Protein 5XUW (p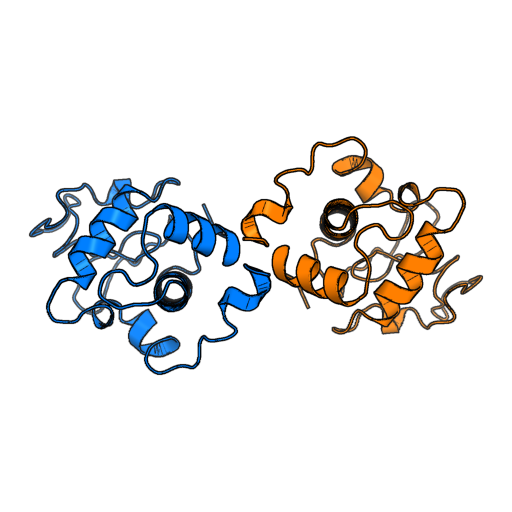db70)

Organism: Equus asinus (NCBI:txid9793)

Solvent-accessible surface area: 13325 Å² total; per-residue (Å²): 80,98,10,54,62,5,59,0,2,43,56,0,112,76,57,138,0,89,41,56,45,74,49,48,20,13,31,0,0,2,0,0,45,95,37,9,105,17,48,0,166,18,110,63,25,171,42,94,89,42,3,16,13,24,0,0,0,21,3,29,1,68,142,19,0,82,22,131,104,97,92,37,83,29,40,25,132,16,65,0,71,103,0,51,70,81,80,1,57,40,2,2,66,2,0,46,99,4,7,194,54,140,140,11,0,29,45,10,140,19,13,61,153,74,1,84,136,115,126,29,96,141,35,16,56,19,1,71,119,81,99,11,54,60,5,60,0,2,46,58,0,110,72,53,130,0,85,41,34,46,73,51,46,18,13,31,0,0,2,0,0,46,96,36,10,104,16,48,0,163,17,108,61,27,169,38,89,101,40,4,22,11,23,0,0,0,20,3,27,0,51,137,26,0,74,28,139,113,94,94,36,74,29,40,27,130,19,84,1,76,106,1,52,70,80,80,2,56,43,1,2,72,4,0,47,111,4,6,182,59,140,136,11,0,28,45,10,125,19,12,63,150,75,1,78,130,112,124,32,94,142,32,17,61,19,1,73,89

CATH classification: 1.10.530.10

Radius of gyration: 22.78 Å; Cα contacts (8 Å, |Δi|>4): 467; chains: 2; bounding box: 32×42×71 Å

Structure (mmCIF, N/CA/C/O backbone):
data_5XUW
#
_entry.id   5XUW
#
_cell.length_a   57.543
_cell.length_b   57.543
_cell.length_c   73.359
_cell.angle_alpha   90.00
_cell.angle_beta   90.00
_cell.angle_gamma   120.00
#
_symmetry.space_group_name_H-M   'P 32'
#
loop_
_entity.id
_entity.type
_entity.pdbx_description
1 polymer 'Lysozyme C'
2 non-polymer 'CALCIUM ION'
3 water water
#
loop_
_atom_site.group_PDB
_atom_site.id
_atom_site.type_symbol
_atom_site.label_atom_id
_atom_site.label_alt_id
_atom_site.label_comp_id
_atom_site.label_asym_id
_atom_site.label_entity_id
_atom_site.label_seq_id
_atom_site.pdbx_PDB_ins_code
_atom_site.Cartn_x
_atom_site.Cartn_y
_atom_site.Cartn_z
_atom_site.occupancy
_atom_site.B_iso_or_equiv
_atom_site.auth_seq_id
_atom_site.auth_comp_id
_atom_site.auth_asym_id
_atom_site.auth_atom_id
_atom_site.pdbx_PDB_model_num
ATOM 1 N N . LYS A 1 1 ? -19.917 -5.698 -30.239 1.00 19.97 1 LYS A N 1
ATOM 2 C CA . LYS A 1 1 ? -20.921 -5.675 -31.352 1.00 20.22 1 LYS A CA 1
ATOM 3 C C . LYS A 1 1 ? -21.041 -4.243 -31.848 1.00 18.95 1 LYS A C 1
ATOM 4 O O . LYS A 1 1 ? -21.044 -3.315 -31.037 1.00 18.12 1 LYS A O 1
ATOM 10 N N . VAL A 1 2 ? -21.130 -4.070 -33.168 1.00 18.29 2 VAL A N 1
ATOM 11 C CA . VAL A 1 2 ? -21.452 -2.774 -33.763 1.00 17.51 2 VAL A CA 1
ATOM 12 C C . VAL A 1 2 ? -22.833 -2.891 -34.411 1.00 16.73 2 VAL A C 1
ATOM 13 O O . VAL A 1 2 ? -23.023 -3.664 -35.359 1.00 16.39 2 VAL A O 1
ATOM 17 N N . PHE A 1 3 ? -23.797 -2.148 -33.868 1.00 15.21 3 PHE A N 1
ATOM 18 C CA . PHE A 1 3 ? -25.145 -2.070 -34.434 1.00 14.79 3 PHE A CA 1
ATOM 19 C C . PHE A 1 3 ? -25.147 -1.290 -35.742 1.00 14.50 3 PHE A C 1
ATOM 20 O O . PHE A 1 3 ? -24.360 -0.378 -35.905 1.00 14.52 3 PHE A O 1
ATOM 28 N N . SER A 1 4 ? -26.042 -1.641 -36.660 1.00 14.17 4 SER A N 1
ATOM 29 C CA . SER A 1 4 ? -26.432 -0.709 -37.714 1.00 14.61 4 SER A CA 1
ATOM 30 C C . SER A 1 4 ? -27.418 0.250 -37.070 1.00 14.42 4 SER A C 1
ATOM 31 O O . SER A 1 4 ? -28.078 -0.098 -36.090 1.00 14.17 4 SER A O 1
ATOM 34 N N . LYS A 1 5 ? -27.537 1.443 -37.635 1.00 14.86 5 LYS A N 1
ATOM 35 C CA . LYS A 1 5 ? -28.502 2.411 -37.124 1.00 15.40 5 LYS A CA 1
ATOM 36 C C . LYS A 1 5 ? -29.899 1.810 -36.989 1.00 15.49 5 LYS A C 1
ATOM 37 O O . LYS A 1 5 ? -30.532 1.938 -35.951 1.00 14.80 5 LYS A O 1
ATOM 43 N N . CYS A 1 6 ? -30.380 1.145 -38.037 1.00 16.36 6 CYS A N 1
ATOM 44 C CA . CYS A 1 6 ? -31.742 0.595 -38.010 1.00 17.43 6 CYS A CA 1
ATOM 45 C C . CYS A 1 6 ? -31.918 -0.603 -37.077 1.00 16.18 6 CYS A C 1
ATOM 46 O O . CYS A 1 6 ? -32.978 -0.762 -36.458 1.00 15.20 6 CYS A O 1
ATOM 49 N N . GLU A 1 7 ? -30.888 -1.441 -36.976 1.00 15.35 7 GLU A N 1
ATOM 50 C CA . GLU A 1 7 ? -30.878 -2.507 -35.989 1.00 15.66 7 GLU A CA 1
ATOM 51 C C . GLU A 1 7 ? -31.072 -1.943 -34.582 1.00 14.85 7 GLU A C 1
ATOM 52 O O . GLU A 1 7 ? -31.891 -2.455 -33.805 1.00 14.84 7 GLU A O 1
ATOM 58 N N . LEU A 1 8 ? -30.311 -0.900 -34.257 1.00 14.64 8 LEU A N 1
ATOM 59 C CA . LEU A 1 8 ? -30.421 -0.287 -32.933 1.00 14.03 8 LEU A CA 1
ATOM 60 C C . LEU A 1 8 ? -31.802 0.320 -32.724 1.00 13.72 8 LEU A C 1
ATOM 61 O O . LEU A 1 8 ? -32.409 0.124 -31.677 1.00 13.83 8 LEU A O 1
ATOM 66 N N . ALA A 1 9 ? -32.309 1.022 -33.735 1.00 13.87 9 ALA A N 1
ATOM 67 C CA . ALA A 1 9 ? -33.643 1.642 -33.650 1.00 13.90 9 ALA A CA 1
ATOM 68 C C . ALA A 1 9 ? -34.729 0.619 -33.285 1.00 14.24 9 ALA A C 1
ATOM 69 O O . ALA A 1 9 ? -35.544 0.835 -32.388 1.00 14.00 9 ALA A O 1
ATOM 71 N N . HIS A 1 10 ? -34.699 -0.529 -33.948 1.00 15.26 10 HIS A N 1
ATOM 72 C CA . HIS A 1 10 ? -35.686 -1.576 -33.680 1.00 16.33 10 HIS A CA 1
ATOM 73 C C . HIS A 1 10 ? -35.528 -2.251 -32.314 1.00 16.18 10 HIS A C 1
ATOM 74 O O . HIS A 1 10 ? -36.525 -2.537 -31.652 1.00 15.74 10 HIS A O 1
ATOM 81 N N . LYS A 1 11 ? -34.288 -2.473 -31.893 1.00 16.06 11 LYS A N 1
ATOM 82 C CA . LYS A 1 11 ? -33.998 -2.967 -30.545 1.00 16.42 11 LYS A CA 1
ATOM 83 C C . LYS A 1 11 ? -34.537 -2.001 -29.479 1.00 16.17 11 LYS A C 1
ATOM 84 O O . LYS A 1 11 ? -35.272 -2.401 -28.577 1.00 15.99 11 LYS A O 1
ATOM 90 N N . LEU A 1 12 ? -34.169 -0.730 -29.596 1.00 16.04 12 LEU A N 1
ATOM 91 C CA . LEU A 1 12 ? -34.631 0.287 -28.651 1.00 16.54 12 LEU A CA 1
ATOM 92 C C . LEU A 1 12 ? -36.152 0.423 -28.666 1.00 16.87 12 LEU A C 1
ATOM 93 O O . LEU A 1 12 ? -36.770 0.568 -27.608 1.00 16.97 12 LEU A O 1
ATOM 98 N N . LYS A 1 13 ? -36.758 0.350 -29.847 1.00 17.99 13 LYS A N 1
ATOM 99 C CA . LYS A 1 13 ? -38.225 0.360 -29.950 1.00 19.48 13 LYS A CA 1
ATOM 100 C C . LYS A 1 13 ? -38.847 -0.793 -29.158 1.00 19.87 13 LYS A C 1
ATOM 101 O O . LYS A 1 13 ? -39.839 -0.604 -28.445 1.00 19.45 13 LYS A O 1
ATOM 107 N N . ALA A 1 14 ? -38.257 -1.974 -29.286 1.00 19.92 14 ALA A N 1
ATOM 108 C CA . ALA A 1 14 ? -38.754 -3.167 -28.591 1.00 21.58 14 ALA A CA 1
ATOM 109 C C . ALA A 1 14 ? -38.615 -3.060 -27.073 1.00 22.42 14 ALA A C 1
ATOM 110 O O . ALA A 1 14 ? -39.400 -3.666 -26.337 1.00 22.73 14 ALA A O 1
ATOM 112 N N . GLN A 1 15 ? -37.613 -2.308 -26.608 1.00 23.20 15 GLN A N 1
ATOM 113 C CA . GLN A 1 15 ? -37.419 -2.032 -25.176 1.00 24.33 15 GLN A CA 1
ATOM 114 C C . GLN A 1 15 ? -38.092 -0.721 -24.721 1.00 23.97 15 GLN A C 1
ATOM 115 O O . GLN A 1 15 ? -37.654 -0.113 -23.751 1.00 24.33 15 GLN A O 1
ATOM 121 N N . GLU A 1 16 ? -39.132 -0.283 -25.434 1.00 24.46 16 GLU A N 1
ATOM 122 C CA . GLU A 1 16 ? -39.994 0.834 -25.027 1.00 25.15 16 GLU A CA 1
ATOM 123 C C . GLU A 1 16 ? -39.284 2.187 -24.901 1.00 24.23 16 GLU A C 1
ATOM 124 O O . GLU A 1 16 ? -39.674 3.024 -24.083 1.00 25.82 16 GLU A O 1
ATOM 130 N N . MET A 1 17 ? -38.264 2.420 -25.728 1.00 21.48 17 MET A N 1
ATOM 131 C CA . MET A 1 17 ? -37.505 3.675 -25.650 1.00 21.19 17 MET A CA 1
ATOM 132 C C . MET A 1 17 ? -38.122 4.839 -26.402 1.00 20.07 17 MET A C 1
ATOM 133 O O . MET A 1 17 ? -37.750 5.990 -26.139 1.00 19.55 17 MET A O 1
ATOM 138 N N . ASP A 1 18 ? -39.035 4.575 -27.333 1.00 19.88 18 ASP A N 1
ATOM 139 C CA . ASP A 1 18 ? -39.643 5.672 -28.090 1.00 20.14 18 ASP A CA 1
ATOM 140 C C . ASP A 1 18 ? -40.476 6.562 -27.172 1.00 19.87 18 ASP A C 1
ATOM 141 O O . ASP A 1 18 ? -41.462 6.110 -26.585 1.00 20.75 18 ASP A O 1
ATOM 146 N N . GLY A 1 19 ? -40.057 7.816 -27.034 1.00 18.59 19 GLY A N 1
ATOM 147 C CA . GLY A 1 19 ? -40.715 8.753 -26.131 1.00 18.98 19 GLY A CA 1
ATOM 148 C C . GLY A 1 19 ? -40.320 8.594 -24.675 1.00 18.50 19 GLY A C 1
ATOM 149 O O . GLY A 1 19 ? -40.832 9.319 -23.818 1.00 18.78 19 GLY A O 1
ATOM 150 N N . PHE A 1 20 ? -39.395 7.680 -24.370 1.00 17.49 20 PHE A N 1
ATOM 151 C CA . PHE A 1 20 ? -38.981 7.503 -22.995 1.00 18.08 20 PHE A CA 1
ATOM 152 C C . PHE A 1 20 ? -38.247 8.745 -22.510 1.00 18.19 20 PHE A C 1
ATOM 153 O O . PHE A 1 20 ? -37.316 9.225 -23.161 1.00 16.88 20 PHE A O 1
ATOM 161 N N . GLY A 1 21 ? -38.689 9.269 -21.368 1.00 19.16 21 GLY A N 1
ATOM 162 C CA . GLY A 1 21 ? -38.193 10.549 -20.862 1.00 20.40 21 GLY A CA 1
ATOM 163 C C . GLY A 1 21 ? -38.590 11.744 -21.718 1.00 20.73 21 GLY A C 1
ATOM 164 O O . GLY A 1 21 ? -38.039 12.825 -21.542 1.00 23.50 21 GLY A O 1
ATOM 165 N N . GLY A 1 22 ? -39.551 11.556 -22.621 1.00 20.87 22 GLY A N 1
ATOM 166 C CA . GLY A 1 22 ? -39.962 12.576 -23.584 1.00 20.67 22 GLY A CA 1
ATOM 167 C C . GLY A 1 22 ? -39.186 12.616 -24.896 1.00 20.36 22 GLY A C 1
ATOM 168 O O . GLY A 1 22 ? -39.517 13.417 -25.775 1.00 23.83 22 GLY A O 1
ATOM 169 N N . TYR A 1 23 ? -38.179 11.752 -25.049 1.00 17.37 23 TYR A N 1
ATOM 170 C CA . TYR A 1 23 ? -37.280 11.794 -26.201 1.00 16.06 23 TYR A CA 1
ATOM 171 C C . TYR A 1 23 ? -37.635 10.717 -27.210 1.00 15.48 23 TYR A C 1
ATOM 172 O O . TYR A 1 23 ? -37.850 9.556 -26.844 1.00 16.10 23 TYR A O 1
ATOM 181 N N . SER A 1 24 ? -37.664 11.101 -28.480 1.00 14.48 24 SER A N 1
ATOM 182 C CA . SER A 1 24 ? -37.986 10.189 -29.562 1.00 14.36 24 SER A CA 1
ATOM 183 C C . SER A 1 24 ? -36.941 9.108 -29.721 1.00 14.54 24 SER A C 1
ATOM 184 O O . SER A 1 24 ? -35.784 9.271 -29.320 1.00 14.24 24 SER A O 1
ATOM 187 N N . LEU A 1 25 ? -37.352 8.021 -30.356 1.00 15.16 25 LEU A N 1
ATOM 188 C CA . LEU A 1 25 ? -36.431 6.970 -30.738 1.00 15.43 25 LEU A CA 1
ATOM 189 C C . LEU A 1 25 ? -35.238 7.522 -31.541 1.00 14.90 25 LEU A C 1
ATOM 190 O O . LEU A 1 25 ? -34.108 7.118 -31.316 1.00 15.07 25 LEU A O 1
ATOM 195 N N . ALA A 1 26 ? -35.480 8.453 -32.462 1.00 14.72 26 ALA A N 1
ATOM 196 C CA . ALA A 1 26 ? -34.380 9.034 -33.254 1.00 14.21 26 ALA A CA 1
ATOM 197 C C . ALA A 1 26 ? -33.346 9.700 -32.357 1.00 13.59 26 ALA A C 1
ATOM 198 O O . ALA A 1 26 ? -32.143 9.551 -32.569 1.00 13.30 26 ALA A O 1
ATOM 200 N N . ASN A 1 27 ? -33.817 10.424 -31.347 1.00 13.00 27 ASN A N 1
ATOM 201 C CA . ASN A 1 27 ? -32.901 11.031 -30.375 1.00 12.84 27 ASN A CA 1
ATOM 202 C C . ASN A 1 27 ? -32.044 10.015 -29.620 1.00 12.33 27 ASN A C 1
ATOM 203 O O . ASN A 1 27 ? -30.844 10.217 -29.446 1.00 12.29 27 ASN A O 1
ATOM 208 N N . TRP A 1 28 ? -32.666 8.932 -29.181 1.00 12.12 28 TRP A N 1
ATOM 209 C CA . TRP A 1 28 ? -31.947 7.844 -28.503 1.00 12.25 28 TRP A CA 1
ATOM 210 C C . TRP A 1 28 ? -30.887 7.187 -29.399 1.00 12.38 28 TRP A C 1
ATOM 211 O O . TRP A 1 28 ? -29.757 6.923 -28.964 1.00 12.14 28 TRP A O 1
ATOM 222 N N . VAL A 1 29 ? -31.268 6.905 -30.647 1.00 12.49 29 VAL A N 1
ATOM 223 C CA . VAL A 1 29 ? -30.340 6.303 -31.605 1.00 12.62 29 VAL A CA 1
ATOM 224 C C . VAL A 1 29 ? -29.213 7.287 -31.934 1.00 12.80 29 VAL A C 1
ATOM 225 O O . VAL A 1 29 ? -28.040 6.901 -32.008 1.00 12.50 29 VAL A O 1
ATOM 229 N N . CYS A 1 30 ? -29.568 8.557 -32.100 1.00 12.89 30 CYS A N 1
ATOM 230 C CA . CYS A 1 30 ? -28.577 9.605 -32.362 1.00 13.79 30 CYS A CA 1
ATOM 231 C C . CYS A 1 30 ? -27.543 9.700 -31.242 1.00 13.31 30 CYS A C 1
ATOM 232 O O . CYS A 1 30 ? -26.334 9.762 -31.498 1.00 12.78 30 CYS A O 1
ATOM 235 N N . MET A 1 31 ? -28.002 9.670 -29.993 1.00 13.11 31 MET A N 1
ATOM 236 C CA . MET A 1 31 ? -27.070 9.719 -28.864 1.00 13.39 31 MET A CA 1
ATOM 237 C C . MET A 1 31 ? -26.087 8.553 -28.974 1.00 12.83 31 MET A C 1
ATOM 238 O O . MET A 1 31 ? -24.883 8.748 -28.827 1.00 13.05 31 MET A O 1
ATOM 243 N N . ALA A 1 32 ? -26.577 7.359 -29.292 1.00 12.95 32 ALA A N 1
ATOM 244 C CA . ALA A 1 32 ? -25.682 6.211 -29.415 1.00 13.17 32 ALA A CA 1
ATOM 245 C C . ALA A 1 32 ? -24.670 6.382 -30.556 1.00 13.31 32 ALA A C 1
ATOM 246 O O . ALA A 1 32 ? -23.496 6.041 -30.393 1.00 13.45 32 ALA A O 1
ATOM 248 N N . GLU A 1 33 ? -25.109 6.921 -31.697 1.00 13.61 33 GLU A N 1
ATOM 249 C CA . GLU A 1 33 ? -24.201 7.097 -32.832 1.00 13.68 33 GLU A CA 1
ATOM 250 C C . GLU A 1 33 ? -23.035 7.996 -32.449 1.00 13.70 33 GLU A C 1
ATOM 251 O O . GLU A 1 33 ? -21.882 7.680 -32.732 1.00 13.51 33 GLU A O 1
ATOM 257 N N . TYR A 1 34 ? -23.333 9.122 -31.817 1.00 13.17 34 TYR A N 1
ATOM 258 C CA . TYR A 1 34 ? -22.285 10.098 -31.537 1.00 13.70 34 TYR A CA 1
ATOM 259 C C . TYR A 1 34 ? -21.493 9.815 -30.257 1.00 13.99 34 TYR A C 1
ATOM 260 O O . TYR A 1 34 ? -20.350 10.243 -30.152 1.00 13.45 34 TYR A O 1
ATOM 269 N N . GLU A 1 35 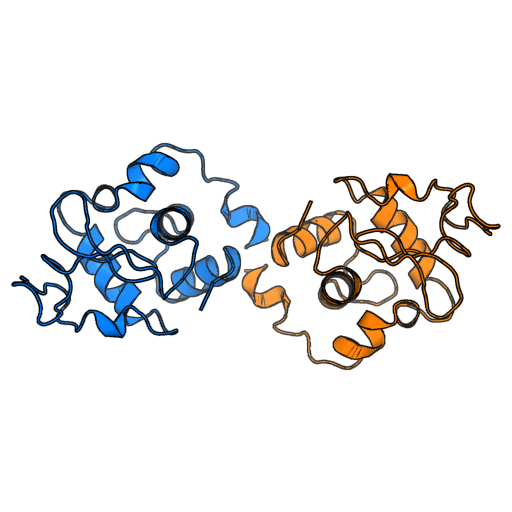? -22.066 9.060 -29.315 1.00 14.27 35 GLU A N 1
ATOM 270 C CA . GLU A 1 35 ? -21.337 8.663 -28.107 1.00 14.41 35 GLU A CA 1
ATOM 271 C C . GLU A 1 35 ? -20.349 7.527 -28.371 1.00 14.42 35 GLU A C 1
ATOM 272 O O . GLU A 1 35 ? -19.215 7.585 -27.905 1.00 14.47 35 GLU A O 1
ATOM 278 N N . SER A 1 36 ? -20.777 6.514 -29.119 1.00 14.41 36 SER A N 1
ATOM 279 C CA . SER A 1 36 ? -20.012 5.275 -29.273 1.00 14.74 36 SER A CA 1
ATOM 280 C C . SER A 1 36 ? -19.804 4.773 -30.713 1.00 15.31 36 SER A C 1
ATOM 281 O O . SER A 1 36 ? -19.211 3.703 -30.894 1.00 15.15 36 SER A O 1
ATOM 284 N N . ASN A 1 37 ? -20.322 5.491 -31.718 1.00 15.39 37 ASN A N 1
ATOM 285 C CA . ASN A 1 37 ? -20.386 4.992 -33.100 1.00 16.93 37 ASN A CA 1
ATOM 286 C C . ASN A 1 37 ? -21.053 3.606 -33.197 1.00 15.47 37 ASN A C 1
ATOM 287 O O . ASN A 1 37 ? -20.632 2.756 -33.986 1.00 14.80 37 ASN A O 1
ATOM 292 N N . PHE A 1 38 ? -22.091 3.399 -32.376 1.00 14.76 38 PHE A N 1
ATOM 293 C CA . PHE A 1 38 ? -22.877 2.151 -32.321 1.00 14.58 38 PHE A CA 1
ATOM 294 C C . PHE A 1 38 ? -22.132 0.911 -31.800 1.00 14.26 38 PHE A C 1
ATOM 295 O O . PHE A 1 38 ? -22.631 -0.200 -31.964 1.00 13.48 38 PHE A O 1
ATOM 303 N N . ASN A 1 39 ? -20.994 1.117 -31.141 1.00 14.48 39 ASN A N 1
ATOM 304 C CA . ASN A 1 39 ? -20.114 0.039 -30.700 1.00 15.34 39 ASN A CA 1
ATOM 305 C C . ASN A 1 39 ? -20.300 -0.224 -29.206 1.00 15.09 39 ASN A C 1
ATOM 306 O O . ASN A 1 39 ? -20.001 0.634 -28.372 1.00 14.34 39 ASN A O 1
ATOM 311 N N . THR A 1 40 ? -20.775 -1.426 -28.878 1.00 15.27 40 THR A N 1
ATOM 312 C CA . THR A 1 40 ? -21.004 -1.813 -27.484 1.00 15.17 40 THR A CA 1
ATOM 313 C C . THR A 1 40 ? -19.717 -1.891 -26.677 1.00 15.76 40 THR A C 1
ATOM 314 O O . THR A 1 40 ? -19.766 -1.857 -25.464 1.00 15.91 40 THR A O 1
ATOM 318 N N . ARG A 1 41 ? -18.572 -2.004 -27.345 1.00 16.28 41 ARG A N 1
ATOM 319 C CA . ARG A 1 41 ? -17.275 -2.029 -26.663 1.00 17.05 41 ARG A CA 1
ATOM 320 C C . ARG A 1 41 ? -16.583 -0.668 -26.562 1.00 17.20 41 ARG A C 1
ATOM 321 O O . ARG A 1 41 ? -15.413 -0.594 -26.178 1.00 16.88 41 ARG A O 1
ATOM 329 N N . ALA A 1 42 ? -17.296 0.409 -26.895 1.00 17.37 42 ALA A N 1
ATOM 330 C CA . ALA A 1 42 ? -16.736 1.754 -26.818 1.00 17.27 42 ALA A CA 1
ATOM 331 C C . ALA A 1 42 ? -16.276 2.040 -25.396 1.00 17.82 42 ALA A C 1
ATOM 332 O O . ALA A 1 42 ? -16.918 1.632 -24.432 1.00 15.84 42 ALA A O 1
ATOM 334 N N . PHE A 1 43 ? -15.129 2.697 -25.280 1.00 19.38 43 PHE A N 1
ATOM 335 C CA . PHE A 1 43 ? -14.542 2.973 -23.982 1.00 20.84 43 PHE A CA 1
ATOM 336 C C . PHE A 1 43 ? -13.709 4.241 -24.048 1.00 22.19 43 PHE A C 1
ATOM 337 O O . PHE A 1 43 ? -12.815 4.348 -24.885 1.00 22.76 43 PHE A O 1
ATOM 345 N N . ASN A 1 44 ? -14.019 5.185 -23.165 1.00 23.40 44 ASN A N 1
ATOM 346 C CA . ASN A 1 44 ? -13.283 6.432 -23.036 1.00 26.46 44 ASN A CA 1
ATOM 347 C C . ASN A 1 44 ? -12.673 6.439 -21.638 1.00 28.36 44 ASN A C 1
ATOM 348 O O . ASN A 1 44 ? -13.391 6.582 -20.647 1.00 27.40 44 ASN A O 1
ATOM 353 N N . GLY A 1 45 ? -11.351 6.282 -21.574 1.00 32.94 45 GLY A N 1
ATOM 354 C CA . GLY A 1 45 ? -10.631 6.116 -20.310 1.00 37.81 45 GLY A CA 1
ATOM 355 C C . GLY A 1 45 ? -10.621 7.348 -19.427 1.00 43.95 45 GLY A C 1
ATOM 356 O O . GLY A 1 45 ? -10.890 7.254 -18.227 1.00 45.04 45 GLY A O 1
ATOM 357 N N . LYS A 1 46 ? -10.301 8.501 -20.014 1.00 49.83 46 LYS A N 1
ATOM 358 C CA . LYS A 1 46 ? -10.287 9.768 -19.279 1.00 55.65 46 LYS A CA 1
ATOM 359 C C . LYS A 1 46 ? -11.327 10.732 -19.838 1.00 58.13 46 LYS A C 1
ATOM 360 O O . LYS A 1 46 ? -11.107 11.394 -20.851 1.00 57.80 46 LYS A O 1
ATOM 366 N N . ASN A 1 47 ? -12.474 10.778 -19.163 1.00 64.00 47 ASN A N 1
ATOM 367 C CA . ASN A 1 47 ? -13.512 11.776 -19.409 1.00 67.80 47 ASN A CA 1
ATOM 368 C C . ASN A 1 47 ? -13.003 13.157 -18.964 1.00 70.52 47 ASN A C 1
ATOM 369 O O . ASN A 1 47 ? -12.038 13.244 -18.193 1.00 72.54 47 ASN A O 1
ATOM 374 N N . ALA A 1 48 ? -13.635 14.226 -19.454 1.00 71.51 48 ALA A N 1
ATOM 375 C CA . ALA A 1 48 ? -13.337 15.601 -19.009 1.00 72.45 48 ALA A CA 1
ATOM 376 C C . ALA A 1 48 ? -13.372 15.755 -17.482 1.00 73.45 48 ALA A C 1
ATOM 377 O O . ALA A 1 48 ? -12.576 16.503 -16.909 1.00 75.57 48 ALA A O 1
ATOM 379 N N . ASN A 1 49 ? -14.300 15.044 -16.841 1.00 72.80 49 ASN A N 1
ATOM 380 C CA . ASN A 1 49 ? -14.376 14.957 -15.378 1.00 72.23 49 ASN A CA 1
ATOM 381 C C . ASN A 1 49 ? -13.187 14.223 -14.736 1.00 69.55 49 ASN A C 1
ATOM 382 O O . ASN A 1 49 ? -12.661 14.666 -13.711 1.00 70.97 49 ASN A O 1
ATOM 387 N N . GLY A 1 50 ? -12.786 13.102 -15.335 1.00 63.95 50 GLY A N 1
ATOM 388 C CA . GLY A 1 50 ? -11.753 12.217 -14.779 1.00 59.42 50 GLY A CA 1
ATOM 389 C C . GLY A 1 50 ? -12.183 10.757 -14.800 1.00 54.30 50 GLY A C 1
ATOM 390 O O . GLY A 1 50 ? -11.342 9.856 -14.861 1.00 55.36 50 GLY A O 1
ATOM 391 N N . SER A 1 51 ? -13.496 10.528 -14.744 1.00 48.38 51 SER A N 1
ATOM 392 C CA . SER A 1 51 ? -14.078 9.187 -14.790 1.00 41.36 51 SER A CA 1
ATOM 393 C C . SER A 1 51 ? -13.951 8.535 -16.178 1.00 36.67 51 SER A C 1
ATOM 394 O O . SER A 1 51 ? -13.479 9.162 -17.130 1.00 36.78 51 SER A O 1
ATOM 397 N N . TYR A 1 52 ? -14.355 7.268 -16.267 1.00 30.09 52 TYR A N 1
ATOM 398 C CA . TYR A 1 52 ? -14.309 6.491 -17.510 1.00 26.00 52 TYR A CA 1
ATOM 399 C C . TYR A 1 52 ? -15.715 6.189 -17.994 1.00 23.19 52 TYR A C 1
ATOM 400 O O . TYR A 1 52 ? -16.589 5.915 -17.180 1.00 22.20 52 TYR A O 1
ATOM 403 N N . ASP A 1 53 ? -15.913 6.207 -19.316 1.00 21.09 53 ASP A N 1
ATOM 404 C CA . ASP A 1 53 ? -17.219 5.954 -19.934 1.00 20.54 53 ASP A CA 1
ATOM 405 C C . ASP A 1 53 ? -17.236 4.621 -20.674 1.00 18.96 53 ASP A C 1
ATOM 406 O O . ASP A 1 53 ? -16.314 4.312 -21.422 1.00 18.86 53 ASP A O 1
ATOM 411 N N . TYR A 1 54 ? -18.311 3.860 -20.484 1.00 17.46 54 TYR A N 1
ATOM 412 C CA . TYR A 1 54 ? -18.408 2.485 -20.961 1.00 17.12 54 TYR A CA 1
ATOM 413 C C . TYR A 1 54 ? -19.578 2.265 -21.895 1.00 15.85 54 TYR A C 1
ATOM 414 O O . TYR A 1 54 ? -20.711 2.611 -21.567 1.00 15.52 54 TYR A O 1
ATOM 423 N N . GLY A 1 55 ? -19.290 1.653 -23.041 1.00 15.27 55 GLY A N 1
ATOM 424 C CA . GLY A 1 55 ? -20.307 1.019 -23.853 1.00 14.94 55 GLY A CA 1
ATOM 425 C C . GLY A 1 55 ? -21.022 1.918 -24.831 1.00 14.57 55 GLY A C 1
ATOM 426 O O . GLY A 1 55 ? -20.599 3.052 -25.083 1.00 14.20 55 GLY A O 1
ATOM 427 N N . LEU A 1 56 ? -22.112 1.379 -25.367 1.00 14.31 56 LEU A N 1
ATOM 428 C CA . LEU A 1 56 ? -22.929 2.023 -26.404 1.00 14.53 56 LEU A CA 1
ATOM 429 C C . LEU A 1 56 ? -23.417 3.416 -26.013 1.00 15.00 56 LEU A C 1
ATOM 430 O O . LEU A 1 56 ? -23.476 4.314 -26.860 1.00 13.92 56 LEU A O 1
ATOM 435 N N . PHE A 1 57 ? -23.795 3.569 -24.738 1.00 15.24 57 PHE A N 1
ATOM 436 C CA . PHE A 1 57 ? -24.269 4.842 -24.205 1.00 15.54 57 PHE A CA 1
ATOM 437 C C . PHE A 1 57 ? -23.244 5.562 -23.328 1.00 15.89 57 PHE A C 1
ATOM 438 O O . PHE A 1 57 ? -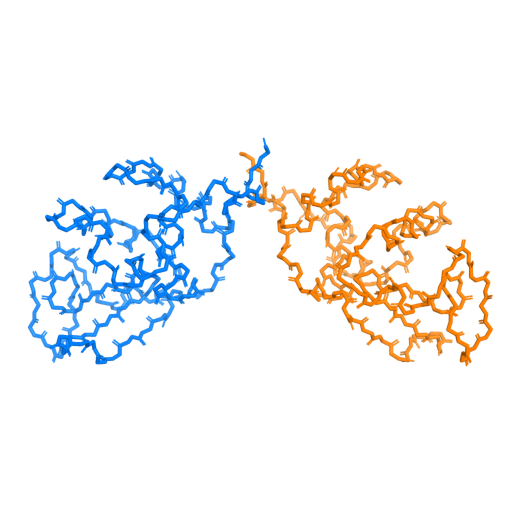23.591 6.533 -22.659 1.00 15.91 57 PHE A O 1
ATOM 446 N N . GLN A 1 58 ? -21.991 5.100 -23.333 1.00 16.27 58 GLN A N 1
ATOM 447 C CA . GLN A 1 58 ? -20.894 5.767 -22.651 1.00 16.43 58 GLN A CA 1
ATOM 448 C C . GLN A 1 58 ? -21.258 6.164 -21.216 1.00 17.00 58 GLN A C 1
ATOM 449 O O . GLN A 1 58 ? -21.163 7.324 -20.820 1.00 16.70 58 GLN A O 1
ATOM 455 N N . LEU A 1 59 ? -21.649 5.152 -20.446 1.00 17.24 59 LEU A N 1
ATOM 456 C CA . LEU A 1 59 ? -22.096 5.335 -19.072 1.00 17.75 59 LEU A CA 1
ATOM 457 C C . LEU A 1 59 ? -20.892 5.391 -18.145 1.00 18.89 59 LEU A C 1
ATOM 458 O O . LEU A 1 59 ? -19.995 4.544 -18.225 1.00 18.23 59 LEU A O 1
ATOM 463 N N . ASN A 1 60 ? -20.844 6.425 -17.303 1.00 19.31 60 ASN A N 1
ATOM 464 C CA . ASN A 1 60 ? -19.653 6.725 -16.522 1.00 20.47 60 ASN A CA 1
ATOM 465 C C . ASN A 1 60 ? -19.532 5.953 -15.205 1.00 20.42 60 ASN A C 1
ATOM 466 O O . ASN A 1 60 ? -20.526 5.598 -14.577 1.00 20.27 60 ASN A O 1
ATOM 471 N N . SER A 1 61 ? -18.279 5.754 -14.817 1.00 21.72 61 SER A N 1
ATOM 472 C CA . SER A 1 61 ? -17.840 4.976 -13.661 1.00 22.99 61 SER A CA 1
ATOM 473 C C . SER A 1 61 ? -17.918 5.734 -12.327 1.00 24.71 61 SER A C 1
ATOM 474 O O . SER A 1 61 ? -17.463 5.210 -11.311 1.00 24.02 61 SER A O 1
ATOM 477 N N . LYS A 1 62 ? -18.426 6.969 -12.335 1.00 25.52 62 LYS A N 1
ATOM 478 C CA . LYS A 1 62 ? -18.517 7.794 -11.129 1.00 26.48 62 LYS A CA 1
ATOM 479 C C . LYS A 1 62 ? -19.927 7.811 -10.553 1.00 26.06 62 LYS A C 1
ATOM 480 O O . LYS A 1 62 ? -20.088 7.800 -9.340 1.00 24.48 62 LYS A O 1
ATOM 486 N N . TRP A 1 63 ? -20.937 7.877 -11.416 1.00 25.36 63 TRP A N 1
ATOM 487 C CA . TRP A 1 63 ? -22.326 7.944 -10.972 1.00 26.53 63 TRP A CA 1
ATOM 488 C C . TRP A 1 63 ? -23.168 6.719 -11.266 1.00 23.34 63 TRP A C 1
ATOM 489 O O . TRP A 1 63 ? -24.113 6.454 -10.526 1.00 23.54 63 TRP A O 1
ATOM 500 N N . TRP A 1 64 ? -22.841 5.976 -12.325 1.00 21.02 64 TRP A N 1
ATOM 501 C CA . TRP A 1 64 ? -23.785 5.023 -12.891 1.00 20.38 64 TRP A CA 1
ATOM 502 C C . TRP A 1 64 ? -23.398 3.566 -12.716 1.00 19.40 64 TRP A C 1
ATOM 503 O O . TRP A 1 64 ? -24.232 2.767 -12.324 1.00 19.27 64 TRP A O 1
ATOM 514 N N . CYS A 1 65 ? -22.157 3.220 -13.022 1.00 20.03 65 CYS A N 1
ATOM 515 C CA . CYS A 1 65 ? -21.673 1.840 -12.854 1.00 21.09 65 CYS A CA 1
ATOM 516 C C . CYS A 1 65 ? -20.431 1.832 -11.990 1.00 21.63 65 CYS A C 1
ATOM 517 O O . CYS A 1 65 ? -19.824 2.880 -11.734 1.00 21.48 65 CYS A O 1
ATOM 520 N N . LYS A 1 66 ? -20.048 0.639 -11.546 1.00 22.59 66 LYS A N 1
ATOM 521 C CA . LYS A 1 66 ? -18.842 0.486 -10.739 1.00 24.68 66 LYS A CA 1
ATOM 522 C C . LYS A 1 66 ? -17.810 -0.434 -11.389 1.00 25.91 66 LYS A C 1
ATOM 523 O O . LYS A 1 66 ? -18.120 -1.528 -11.849 1.00 23.94 66 LYS A O 1
ATOM 529 N N . ASP A 1 67 ? -16.594 0.076 -11.492 1.00 28.54 67 ASP A N 1
ATOM 530 C CA . ASP A 1 67 ? -15.422 -0.749 -11.705 1.00 32.08 67 ASP A CA 1
ATOM 531 C C . ASP A 1 67 ? -14.645 -0.554 -10.408 1.00 36.91 67 ASP A C 1
ATOM 532 O O . ASP A 1 67 ? -14.977 0.335 -9.618 1.00 38.83 67 ASP A O 1
ATOM 537 N N . ASN A 1 68 ? -13.634 -1.366 -10.158 1.00 43.12 68 ASN A N 1
ATOM 538 C CA . ASN A 1 68 ? -12.944 -1.286 -8.866 1.00 46.31 68 ASN A CA 1
ATOM 539 C C . ASN A 1 68 ? -11.620 -0.504 -8.953 1.00 47.22 68 ASN A C 1
ATOM 540 O O . ASN A 1 68 ? -10.648 -0.839 -8.273 1.00 48.91 68 ASN A O 1
ATOM 545 N N . LYS A 1 69 ? -11.609 0.548 -9.784 1.00 47.06 69 LYS A N 1
ATOM 546 C CA . LYS A 1 69 ? -10.482 1.491 -9.889 1.00 46.71 69 LYS A CA 1
ATOM 547 C C . LYS A 1 69 ? -10.827 2.941 -9.485 1.00 44.65 69 LYS A C 1
ATOM 548 O O . LYS A 1 69 ? -9.944 3.803 -9.480 1.00 45.71 69 LYS A O 1
ATOM 551 N N . ARG A 1 70 ? -12.096 3.220 -9.184 1.00 41.73 70 ARG A N 1
ATOM 552 C CA . ARG A 1 70 ? -12.479 4.474 -8.531 1.00 39.97 70 ARG A CA 1
ATOM 553 C C . ARG A 1 70 ? -13.792 4.315 -7.773 1.00 37.17 70 ARG A C 1
ATOM 554 O O . ARG A 1 70 ? -14.532 3.351 -7.988 1.00 35.81 70 ARG A O 1
ATOM 562 N N . SER A 1 71 ? -14.067 5.270 -6.892 1.00 34.21 71 SER A N 1
ATOM 563 C CA . SER A 1 71 ? -15.323 5.311 -6.149 1.00 33.68 71 SER A CA 1
ATOM 564 C C . SER A 1 71 ? -16.485 5.655 -7.073 1.00 30.85 71 SER A C 1
ATOM 565 O O . SER A 1 71 ? -16.327 6.462 -7.998 1.00 31.06 71 SER A O 1
ATOM 568 N N . SER A 1 72 ? -17.641 5.053 -6.807 1.00 28.14 72 SER A N 1
ATOM 569 C CA . SER A 1 72 ? -18.841 5.255 -7.616 1.00 26.33 72 SER A CA 1
ATOM 570 C C . SER A 1 72 ? -20.108 5.242 -6.782 1.00 25.45 72 SER A C 1
ATOM 571 O O . SER A 1 72 ? -20.243 4.432 -5.870 1.00 25.09 72 SER A O 1
ATOM 574 N N . SER A 1 73 ? -21.050 6.119 -7.123 1.00 23.50 73 SER A N 1
ATOM 575 C CA . SER A 1 73 ? -22.411 6.029 -6.598 1.00 23.32 73 SER A CA 1
ATOM 576 C C . SER A 1 73 ? -23.121 4.784 -7.102 1.00 22.69 73 SER A C 1
ATOM 577 O O . SER A 1 73 ? -24.033 4.292 -6.449 1.00 21.76 73 SER A O 1
ATOM 580 N N . ASN A 1 74 ? -22.732 4.306 -8.285 1.00 22.86 74 ASN A N 1
ATOM 581 C CA . ASN A 1 74 ? -23.285 3.083 -8.852 1.00 22.51 74 ASN A CA 1
ATOM 582 C C . ASN A 1 74 ? -24.818 3.095 -8.847 1.00 22.20 74 ASN A C 1
ATOM 583 O O . ASN A 1 74 ? -25.475 2.141 -8.402 1.00 21.47 74 ASN A O 1
ATOM 588 N N . ALA A 1 75 ? -25.387 4.188 -9.349 1.00 22.32 75 ALA A N 1
ATOM 589 C CA . ALA A 1 75 ? -26.842 4.366 -9.364 1.00 22.66 75 ALA A CA 1
ATOM 590 C C . ALA A 1 75 ? -27.607 3.335 -10.207 1.00 22.81 75 ALA A C 1
ATOM 591 O O . ALA A 1 75 ? -28.798 3.117 -9.972 1.00 22.85 75 ALA A O 1
ATOM 593 N N . CYS A 1 76 ? -26.935 2.715 -11.181 1.00 22.46 76 CYS A N 1
ATOM 594 C CA . CYS A 1 76 ? -27.529 1.616 -11.959 1.00 22.16 76 CYS A CA 1
ATOM 595 C C . CYS A 1 76 ? -27.274 0.227 -11.364 1.00 21.70 76 CYS A C 1
ATOM 596 O O . CYS A 1 76 ? -27.741 -0.764 -11.921 1.00 21.44 76 CYS A O 1
ATOM 599 N N . ASN A 1 77 ? -26.538 0.153 -10.252 1.00 22.91 77 ASN A N 1
ATOM 600 C CA . ASN A 1 77 ? -26.321 -1.101 -9.529 1.00 24.07 77 ASN A CA 1
ATOM 601 C C . ASN A 1 77 ? -25.736 -2.174 -10.447 1.00 24.01 77 ASN A C 1
ATOM 602 O O . ASN A 1 77 ? -26.284 -3.270 -10.593 1.00 23.35 77 ASN A O 1
ATOM 607 N N . ILE A 1 78 ? -24.624 -1.836 -11.091 1.00 23.45 78 ILE A N 1
ATOM 608 C CA . ILE A 1 78 ? -24.080 -2.703 -12.125 1.00 23.01 78 ILE A CA 1
ATOM 609 C C . ILE A 1 78 ? -22.574 -2.530 -12.302 1.00 22.92 78 ILE A C 1
ATOM 610 O O . ILE A 1 78 ? -22.040 -1.416 -12.197 1.00 21.26 78 ILE A O 1
ATOM 615 N N . MET A 1 79 ? -21.900 -3.650 -12.562 1.00 22.80 79 MET A N 1
ATOM 616 C CA . MET A 1 79 ? -20.486 -3.649 -12.899 1.00 25.07 79 MET A CA 1
ATOM 617 C C . MET A 1 79 ? -20.307 -3.042 -14.284 1.00 23.14 79 MET A C 1
ATOM 618 O O . MET A 1 79 ? -21.059 -3.375 -15.201 1.00 22.28 79 MET A O 1
ATOM 623 N N . CYS A 1 80 ? -19.309 -2.175 -14.445 1.00 21.56 80 CYS A N 1
ATOM 624 C CA . CYS A 1 80 ? -19.112 -1.484 -15.722 1.00 21.54 80 CYS A CA 1
ATOM 625 C C . CYS A 1 80 ? -18.813 -2.440 -16.880 1.00 21.38 80 CYS A C 1
ATOM 626 O O . CYS A 1 80 ? -19.177 -2.151 -18.021 1.00 21.52 80 CYS A O 1
ATOM 629 N N . SER A 1 81 ? -18.187 -3.581 -16.584 1.00 21.06 81 SER A N 1
ATOM 630 C CA . SER A 1 81 ? -17.912 -4.613 -17.597 1.00 21.21 81 SER A CA 1
ATOM 631 C C . SER A 1 81 ? -19.159 -5.148 -18.306 1.00 20.78 81 SER A C 1
ATOM 632 O O . SER A 1 81 ? -19.079 -5.557 -19.471 1.00 20.15 81 SER A O 1
ATOM 635 N N . LYS A 1 82 ? -20.303 -5.121 -17.622 1.00 19.56 82 LYS A N 1
ATOM 636 C CA . LYS A 1 82 ? -21.571 -5.565 -18.205 1.00 20.44 82 LYS A CA 1
ATOM 637 C C . LYS A 1 82 ? -22.142 -4.580 -19.227 1.00 19.41 82 LYS A C 1
ATOM 638 O O . LYS A 1 82 ? -23.152 -4.864 -19.872 1.00 18.93 82 LYS A O 1
ATOM 644 N N . LEU A 1 83 ? -21.502 -3.421 -19.362 1.00 18.63 83 LEU A N 1
ATOM 645 C CA . LEU A 1 83 ? -21.831 -2.460 -20.409 1.00 18.36 83 LEU A CA 1
ATOM 646 C C . LEU A 1 83 ? -20.895 -2.587 -21.615 1.00 18.16 83 LEU A C 1
ATOM 647 O O . LEU A 1 83 ? -20.885 -1.709 -22.471 1.00 18.44 83 LEU A O 1
ATOM 652 N N . LEU A 1 84 ? -20.101 -3.658 -21.673 1.00 17.46 84 LEU A N 1
ATOM 653 C CA . LEU A 1 84 ? -19.193 -3.895 -22.792 1.00 17.42 84 LEU A CA 1
ATOM 654 C C . LEU A 1 84 ? -19.503 -5.181 -23.555 1.00 17.09 84 LEU A C 1
ATOM 655 O O . LEU A 1 84 ? -18.810 -5.487 -24.513 1.00 17.77 84 LEU A O 1
ATOM 660 N N . ASP A 1 85 ? -20.531 -5.921 -23.149 1.00 16.54 85 ASP A N 1
ATOM 661 C CA . ASP A 1 85 ? -20.901 -7.168 -23.842 1.00 17.04 85 ASP A CA 1
ATOM 662 C C . ASP A 1 85 ? -21.865 -6.859 -24.990 1.00 16.51 85 ASP A C 1
ATOM 663 O O . ASP A 1 85 ? -22.157 -5.687 -25.269 1.00 16.11 85 ASP A O 1
ATOM 668 N N . ASP A 1 86 ? -22.348 -7.894 -25.675 1.00 16.41 86 ASP A N 1
ATOM 669 C CA . ASP A 1 86 ? -23.157 -7.682 -26.880 1.00 16.32 86 ASP A CA 1
ATOM 670 C C . ASP A 1 86 ? -24.587 -7.268 -26.556 1.00 16.51 86 ASP A C 1
ATOM 671 O O . ASP A 1 86 ? -25.207 -6.568 -27.358 1.00 16.35 86 ASP A O 1
ATOM 676 N N . ASN A 1 87 ? -25.117 -7.727 -25.419 1.00 16.55 87 ASN A N 1
ATOM 677 C CA . ASN A 1 87 ? -26.515 -7.493 -25.094 1.00 16.76 87 ASN A CA 1
ATOM 678 C C . ASN A 1 87 ? -26.650 -6.167 -24.364 1.00 16.16 87 ASN A C 1
ATOM 679 O O . ASN A 1 87 ? -25.907 -5.919 -23.433 1.00 15.51 87 ASN A O 1
ATOM 684 N N . ILE A 1 88 ? -27.598 -5.328 -24.778 1.00 15.63 88 ILE A N 1
ATOM 685 C CA . ILE A 1 88 ? -27.690 -3.956 -24.248 1.00 15.60 88 ILE A CA 1
ATOM 686 C C . ILE A 1 88 ? -28.911 -3.712 -23.360 1.00 15.95 88 ILE A C 1
ATOM 687 O O . ILE A 1 88 ? -29.212 -2.572 -23.030 1.00 15.96 88 ILE A O 1
ATOM 692 N N . ASP A 1 89 ? -29.615 -4.765 -22.967 1.00 16.58 89 ASP A N 1
ATOM 693 C CA . ASP A 1 89 ? -30.767 -4.604 -22.086 1.00 17.21 89 ASP A CA 1
ATOM 694 C C . ASP A 1 89 ? -30.420 -3.886 -20.788 1.00 16.99 89 ASP A C 1
ATOM 695 O O . ASP A 1 89 ? -31.162 -2.992 -20.370 1.00 16.67 89 ASP A O 1
ATOM 700 N N . ASP A 1 90 ? -29.302 -4.266 -20.164 1.00 16.74 90 ASP A N 1
ATOM 701 C CA . ASP A 1 90 ? -28.889 -3.610 -18.920 1.00 16.99 90 ASP A CA 1
ATOM 702 C C . ASP A 1 90 ? -28.354 -2.198 -19.183 1.00 16.48 90 ASP A C 1
ATOM 703 O O . ASP A 1 90 ? -28.579 -1.279 -18.371 1.00 15.76 90 ASP A O 1
ATOM 708 N N . ASP A 1 91 ? -27.707 -2.003 -20.329 1.00 15.61 91 ASP A N 1
ATOM 709 C CA . ASP A 1 91 ? -27.326 -0.637 -20.779 1.00 15.46 91 ASP A CA 1
ATOM 710 C C . ASP A 1 91 ? -28.558 0.251 -20.924 1.00 15.05 91 ASP A C 1
ATOM 711 O O . ASP A 1 91 ? -28.560 1.424 -20.496 1.00 14.80 91 ASP A O 1
ATOM 716 N N . ILE A 1 92 ? -29.608 -0.309 -21.521 1.00 15.13 92 ILE A N 1
ATOM 717 C CA . ILE A 1 92 ? -30.864 0.427 -21.733 1.00 15.46 92 ILE A CA 1
ATOM 718 C C . ILE A 1 92 ? -31.531 0.767 -20.399 1.00 16.02 92 ILE A C 1
ATOM 719 O O . ILE A 1 92 ? -31.978 1.895 -20.185 1.00 15.50 92 ILE A O 1
ATOM 724 N N . SER A 1 93 ? -31.632 -0.215 -19.519 1.00 16.75 93 SER A N 1
ATOM 725 C CA . SER A 1 93 ? -32.211 0.044 -18.201 1.00 18.03 93 SER A CA 1
ATOM 726 C C . SER A 1 93 ? -31.456 1.149 -17.467 1.00 17.39 93 SER A C 1
ATOM 727 O O . SER A 1 93 ? -32.084 1.987 -16.826 1.00 16.77 93 SER A O 1
ATOM 730 N N . CYS A 1 94 ? -30.127 1.174 -17.592 1.00 16.80 94 CYS A N 1
ATOM 731 C CA . CYS A 1 94 ? -29.319 2.218 -16.972 1.00 17.49 94 CYS A CA 1
ATOM 732 C C . CYS A 1 94 ? -29.529 3.584 -17.633 1.00 16.80 94 CYS A C 1
ATOM 733 O O . CYS A 1 94 ? -29.666 4.602 -16.941 1.00 16.53 94 CYS A O 1
ATOM 736 N N . ALA A 1 95 ? -29.568 3.615 -18.964 1.00 16.09 95 ALA A N 1
ATOM 737 C CA . ALA A 1 95 ? -29.821 4.878 -19.680 1.00 15.97 95 ALA A CA 1
ATOM 738 C C . ALA A 1 95 ? -31.199 5.476 -19.320 1.00 16.09 95 ALA A C 1
ATOM 739 O O . ALA A 1 95 ? -31.348 6.704 -19.208 1.00 15.68 95 ALA A O 1
ATOM 741 N N . LYS A 1 96 ? -32.189 4.603 -19.123 1.00 16.00 96 LYS A N 1
ATOM 742 C CA . LYS A 1 96 ? -33.507 5.021 -18.625 1.00 17.31 96 LYS A CA 1
ATOM 743 C C . LYS A 1 96 ? -33.392 5.728 -17.259 1.00 18.25 96 LYS A C 1
ATOM 744 O O . LYS A 1 96 ? -34.037 6.751 -17.045 1.00 19.62 96 LYS A O 1
ATOM 750 N N . ARG A 1 97 ? -32.569 5.192 -16.357 1.00 18.72 97 ARG A N 1
ATOM 751 C CA . ARG A 1 97 ? -32.280 5.854 -15.071 1.00 20.02 97 ARG A CA 1
ATOM 752 C C . ARG A 1 97 ? -31.568 7.195 -15.318 1.00 19.62 97 ARG A C 1
ATOM 753 O O . ARG A 1 97 ? -31.962 8.221 -14.747 1.00 19.86 97 ARG A O 1
ATOM 761 N N . VAL A 1 98 ? -30.577 7.214 -16.214 1.00 17.54 98 VAL A N 1
ATOM 762 C CA . VAL A 1 98 ? -29.820 8.444 -16.463 1.00 17.20 98 VAL A CA 1
ATOM 763 C C . VAL A 1 98 ? -30.726 9.579 -16.956 1.00 17.04 98 VAL A C 1
ATOM 764 O O . VAL A 1 98 ? -30.634 10.690 -16.417 1.00 17.07 98 VAL A O 1
ATOM 768 N N . VAL A 1 99 ? -31.588 9.318 -17.945 1.00 16.87 99 VAL A N 1
ATOM 769 C CA . VAL A 1 99 ? -32.421 10.413 -18.520 1.00 18.43 99 VAL A CA 1
ATOM 770 C C . VAL A 1 99 ? -33.420 11.026 -17.570 1.00 18.32 99 VAL A C 1
ATOM 771 O O . VAL A 1 99 ? -33.854 12.144 -17.811 1.00 18.17 99 VAL A O 1
ATOM 775 N N . ARG A 1 100 ? -33.851 10.275 -16.561 1.00 19.04 100 ARG A N 1
ATOM 776 C CA . ARG A 1 100 ? -34.829 10.792 -15.608 1.00 20.12 100 ARG A CA 1
ATOM 777 C C . ARG A 1 100 ? -34.215 11.833 -14.661 1.00 18.63 100 ARG A C 1
ATOM 778 O O . ARG A 1 100 ? -34.951 12.568 -14.012 1.00 17.83 100 ARG A O 1
ATOM 786 N N . ASP A 1 101 ? -32.886 11.934 -14.634 1.00 17.20 101 ASP A N 1
ATOM 787 C CA . ASP A 1 101 ? -32.192 12.956 -13.843 1.00 17.26 101 ASP A CA 1
ATOM 788 C C . ASP A 1 101 ? -32.245 14.359 -14.441 1.00 16.36 101 ASP A C 1
ATOM 789 O O . ASP A 1 101 ? -32.719 14.528 -15.569 1.00 15.83 101 ASP A O 1
ATOM 794 N N . PRO A 1 102 ? -31.815 15.387 -13.670 1.00 16.50 102 PRO A N 1
ATOM 795 C CA . PRO A 1 102 ? -32.188 16.758 -14.049 1.00 16.44 102 PRO A CA 1
ATOM 796 C C . PRO A 1 102 ? -31.762 17.260 -15.436 1.00 16.76 102 PRO A C 1
ATOM 797 O O . PRO A 1 102 ? -32.450 18.105 -15.995 1.00 15.72 102 PRO A O 1
ATOM 801 N N . LYS A 1 103 ? -30.659 16.744 -15.975 1.00 17.33 103 LYS A N 1
ATOM 802 C CA . LYS A 1 103 ? -30.174 17.150 -17.300 1.00 18.53 103 LYS A CA 1
ATOM 803 C C . LYS A 1 103 ? -30.918 16.495 -18.458 1.00 17.45 103 LYS A C 1
ATOM 804 O O . LYS A 1 103 ? -30.760 16.923 -19.607 1.00 17.60 103 LYS A O 1
ATOM 810 N N . GLY A 1 104 ? -31.721 15.467 -18.189 1.00 16.50 104 GLY A N 1
ATOM 811 C CA . GLY A 1 104 ? -32.310 14.685 -19.273 1.00 15.99 104 GLY A CA 1
ATOM 812 C C . GLY A 1 104 ? -31.207 14.135 -20.164 1.00 15.49 104 GLY A C 1
ATOM 813 O O . GLY A 1 104 ? -30.138 13.739 -19.679 1.00 14.56 104 GLY A O 1
ATOM 814 N N . MET A 1 105 ? -31.429 14.173 -21.475 1.00 16.35 105 MET A N 1
ATOM 815 C CA . MET A 1 105 ? -30.446 13.639 -22.422 1.00 16.70 105 MET A CA 1
ATOM 816 C C . MET A 1 105 ? -29.190 14.496 -22.522 1.00 15.87 105 MET A C 1
ATOM 817 O O . MET A 1 105 ? -28.166 14.020 -23.024 1.00 15.02 105 MET A O 1
ATOM 822 N N . SER A 1 106 ? -29.226 15.734 -22.008 1.00 15.20 106 SER A N 1
ATOM 823 C CA . SER A 1 106 ? -28.014 16.561 -21.976 1.00 15.17 106 SER A CA 1
ATOM 824 C C . SER A 1 106 ? -26.907 16.014 -21.065 1.00 14.72 106 SER A C 1
ATOM 825 O O . SER A 1 106 ? -25.811 16.545 -21.065 1.00 14.45 106 SER A O 1
ATOM 828 N N . ALA A 1 107 ? -27.197 14.964 -20.289 1.00 14.78 107 ALA A N 1
ATOM 829 C CA . ALA A 1 107 ? -26.152 14.161 -19.648 1.00 14.81 107 ALA A CA 1
ATOM 830 C C . ALA A 1 107 ? -25.096 13.657 -20.639 1.00 15.04 107 ALA A C 1
ATOM 831 O O . ALA A 1 107 ? -23.919 13.505 -20.276 1.00 15.36 107 ALA A O 1
ATOM 833 N N . TRP A 1 108 ? -25.517 13.394 -21.876 1.00 14.35 108 TRP A N 1
ATOM 834 C CA . TRP A 1 108 ? -24.631 12.858 -22.903 1.00 14.58 108 TRP A CA 1
ATOM 835 C C . TRP A 1 108 ? -24.089 14.012 -23.746 1.00 15.34 108 TRP A C 1
ATOM 836 O O . TRP A 1 108 ? -24.810 14.621 -24.535 1.00 14.64 108 TRP A O 1
ATOM 847 N N . LYS A 1 109 ? -22.814 14.319 -23.557 1.00 16.75 109 LYS A N 1
ATOM 848 C CA . LYS A 1 109 ? -22.208 15.478 -24.224 1.00 18.05 109 LYS A CA 1
ATOM 849 C C . LYS A 1 109 ? -22.189 15.357 -25.752 1.00 16.76 109 LYS A C 1
ATOM 850 O O . LYS A 1 109 ? -22.334 16.358 -26.453 1.00 16.08 109 LYS A O 1
ATOM 856 N N . ALA A 1 110 ? -22.018 14.143 -26.273 1.00 15.36 110 ALA A N 1
ATOM 857 C CA . ALA A 1 110 ? -22.021 13.954 -27.732 1.00 15.22 110 ALA A CA 1
ATOM 858 C C . ALA A 1 110 ? -23.429 14.164 -28.318 1.00 14.51 110 ALA A C 1
ATOM 859 O O . ALA A 1 110 ? -23.560 14.686 -29.428 1.00 14.63 110 ALA A O 1
ATOM 861 N N . TRP A 1 111 ? -24.466 13.789 -27.569 1.00 13.53 111 TRP A N 1
ATOM 862 C CA . TRP A 1 111 ? -25.840 14.105 -27.958 1.00 13.63 111 TRP A CA 1
ATOM 863 C C . TRP A 1 111 ? -26.044 15.621 -27.997 1.00 13.83 111 TRP A C 1
ATOM 864 O O . TRP A 1 111 ? -26.606 16.164 -28.961 1.00 14.24 111 TRP A O 1
ATOM 875 N N . VAL A 1 112 ? -25.570 16.314 -26.968 1.00 14.34 112 VAL A N 1
ATOM 876 C CA . VAL A 1 112 ? -25.673 17.780 -26.949 1.00 14.63 112 VAL A CA 1
ATOM 877 C C . VAL A 1 112 ? -25.003 18.391 -28.188 1.00 15.30 112 VAL A C 1
ATOM 878 O O . VAL A 1 112 ? -25.577 19.264 -28.837 1.00 14.61 112 VAL A O 1
ATOM 882 N N . LYS A 1 113 ? -23.796 17.930 -28.495 1.00 15.78 113 LYS A N 1
ATOM 883 C CA . LYS A 1 113 ? -22.989 18.525 -29.563 1.00 17.28 113 LYS A CA 1
ATOM 884 C C . LYS A 1 113 ? -23.547 18.262 -30.959 1.00 16.94 113 LYS A C 1
ATOM 885 O O . LYS A 1 113 ? -23.502 19.146 -31.807 1.00 17.65 113 LYS A O 1
ATOM 891 N N . HIS A 1 114 ? -24.060 17.059 -31.190 1.00 15.93 114 HIS A N 1
ATOM 892 C CA . HIS A 1 114 ? -24.419 16.594 -32.535 1.00 15.98 114 HIS A CA 1
ATOM 893 C C . HIS A 1 114 ? -25.907 16.410 -32.827 1.00 16.05 114 HIS A C 1
ATOM 894 O O . HIS A 1 114 ? -26.293 16.471 -33.989 1.00 16.85 114 HIS A O 1
ATOM 901 N N . CYS A 1 115 ? -26.723 16.152 -31.804 1.00 15.48 115 CYS A N 1
ATOM 902 C CA . CYS A 1 115 ? -28.130 15.771 -31.991 1.00 15.87 115 CYS A CA 1
ATOM 903 C C . CYS A 1 115 ? -29.131 16.784 -31.456 1.00 16.52 115 CYS A C 1
ATOM 904 O O . CYS A 1 115 ? -30.184 16.984 -32.061 1.00 16.80 115 CYS A O 1
ATOM 907 N N . LYS A 1 116 ? -28.832 17.389 -30.308 1.00 17.11 116 LYS A N 1
ATOM 908 C CA . LYS A 1 116 ? -29.768 18.307 -29.662 1.00 17.96 116 LYS A CA 1
ATOM 909 C C . LYS A 1 116 ? -30.135 19.466 -30.586 1.00 17.60 116 LYS A C 1
ATOM 910 O O . LYS A 1 116 ? -29.270 20.026 -31.240 1.00 16.96 116 LYS A O 1
ATOM 916 N N . ASP A 1 117 ? -31.427 19.781 -30.648 1.00 18.18 117 ASP A N 1
ATOM 917 C CA . ASP A 1 117 ? -31.967 20.870 -31.482 1.00 19.50 117 ASP A CA 1
ATOM 918 C C . ASP A 1 117 ? -31.789 20.684 -32.992 1.00 19.59 117 ASP A C 1
ATOM 919 O O . ASP A 1 117 ? -31.931 21.644 -33.760 1.00 19.30 117 ASP A O 1
ATOM 924 N N . LYS A 1 118 ? -31.514 19.452 -33.426 1.00 19.36 118 LYS A N 1
ATOM 925 C CA . LYS A 1 118 ? -31.357 19.142 -34.828 1.00 19.65 118 LYS A CA 1
ATOM 926 C C . LYS A 1 118 ? -32.632 18.479 -35.348 1.00 18.82 118 LYS A C 1
ATOM 927 O O . LYS A 1 118 ? -33.389 17.854 -34.590 1.00 16.99 118 LYS A O 1
ATOM 933 N N . ASP A 1 119 ? -32.860 18.647 -36.645 1.00 17.72 119 ASP A N 1
ATOM 934 C CA . ASP A 1 119 ? -33.977 18.014 -37.347 1.00 17.65 119 ASP A CA 1
ATOM 935 C C . ASP A 1 119 ? -33.609 16.560 -37.649 1.00 16.65 119 ASP A C 1
ATOM 936 O O . ASP A 1 119 ? -32.826 16.293 -38.566 1.00 16.39 119 ASP A O 1
ATOM 941 N N . LEU A 1 120 ? -34.175 15.641 -36.859 1.00 15.72 120 LEU A N 1
ATOM 942 C CA . LEU A 1 120 ? -33.986 14.189 -37.025 1.00 15.38 120 LEU A CA 1
ATOM 943 C C . LEU A 1 120 ? -35.169 13.492 -37.711 1.00 15.83 120 LEU A C 1
ATOM 944 O O . LEU A 1 120 ? -35.264 12.264 -37.666 1.00 15.40 120 LEU A O 1
ATOM 949 N N . SER A 1 121 ? -36.034 14.253 -38.392 1.00 16.03 121 SER A N 1
ATOM 950 C CA . SER A 1 121 ? -37.232 13.706 -39.029 1.00 17.10 121 SER A CA 1
ATOM 951 C C . SER A 1 121 ? -36.944 12.616 -40.060 1.00 17.54 121 SER A C 1
ATOM 952 O O . SER A 1 121 ? -37.766 11.717 -40.228 1.00 18.24 121 SER A O 1
ATOM 955 N N . GLU A 1 122 ? -35.801 12.707 -40.741 1.00 17.94 122 GLU A N 1
ATOM 956 C CA . GLU A 1 122 ? -35.393 11.701 -41.734 1.00 19.23 122 GLU A CA 1
ATOM 957 C C . GLU A 1 122 ? -34.294 10.754 -41.222 1.00 17.77 122 GLU A C 1
ATOM 958 O O . GLU A 1 122 ? -33.855 9.868 -41.959 1.00 17.01 122 GLU A O 1
ATOM 964 N N . TYR A 1 123 ? -33.868 10.924 -39.971 1.00 16.21 123 TYR A N 1
ATOM 965 C CA . TYR A 1 123 ? -32.716 10.193 -39.424 1.00 15.75 123 TYR A CA 1
ATOM 966 C C . TYR A 1 123 ? -32.951 8.676 -39.411 1.00 15.88 123 TYR A C 1
ATOM 967 O O . TYR A 1 123 ? -32.036 7.901 -39.703 1.00 16.55 123 TYR A O 1
ATOM 976 N N . LEU A 1 124 ? -34.175 8.256 -39.099 1.00 15.57 124 LEU A N 1
ATOM 977 C CA . LEU A 1 124 ? -34.545 6.837 -39.125 1.00 16.02 124 LEU A CA 1
ATOM 978 C C . LEU A 1 124 ? -35.422 6.483 -40.330 1.00 16.51 124 LEU A C 1
ATOM 979 O O . LEU A 1 124 ? -36.136 5.476 -40.302 1.00 17.20 124 LEU A O 1
ATOM 984 N N . ALA A 1 125 ? -35.318 7.256 -41.409 1.00 17.91 125 ALA A N 1
ATOM 985 C CA . ALA A 1 125 ? -36.180 7.062 -42.579 1.00 18.55 125 ALA A CA 1
ATOM 986 C C . ALA A 1 125 ? -35.970 5.685 -43.210 1.00 19.27 125 ALA A C 1
ATOM 987 O O . ALA A 1 125 ? -36.923 5.052 -43.634 1.00 19.83 125 ALA A O 1
ATOM 989 N N . SER A 1 126 ? -34.732 5.205 -43.224 1.00 19.91 126 SER A N 1
ATOM 990 C CA . SER A 1 126 ? -34.438 3.875 -43.758 1.00 20.60 126 SER A CA 1
ATOM 991 C C . SER A 1 126 ? -34.944 2.719 -42.879 1.00 21.06 126 SER A C 1
ATOM 992 O O . SER A 1 126 ? -35.010 1.583 -43.345 1.00 20.35 126 SER A O 1
ATOM 995 N N . CYS A 1 127 ? -35.306 2.994 -41.623 1.00 20.54 127 CYS A N 1
ATOM 996 C CA . CYS A 1 127 ? -35.772 1.960 -40.697 1.00 22.33 127 CYS A CA 1
ATOM 997 C C . CYS A 1 127 ? -37.296 1.746 -40.689 1.00 24.61 127 CYS A C 1
ATOM 998 O O . CYS A 1 127 ? -37.769 0.874 -39.985 1.00 24.01 127 CYS A O 1
ATOM 1001 N N . ASN A 1 128 ? -38.073 2.514 -41.448 1.00 29.57 128 ASN A N 1
ATOM 1002 C CA . ASN A 1 128 ? -39.535 2.310 -41.421 1.00 36.16 128 ASN A CA 1
ATOM 1003 C C . ASN A 1 128 ? -40.287 2.746 -42.681 1.00 42.46 128 ASN A C 1
ATOM 1004 O O . ASN A 1 128 ? -39.829 3.616 -43.425 1.00 48.36 128 ASN A O 1
ATOM 1009 N N . LEU A 1 129 ? -41.441 2.117 -42.905 1.00 47.41 129 LEU A N 1
ATOM 1010 C CA . LEU A 1 129 ? -42.234 2.319 -44.119 1.00 52.36 129 LEU A CA 1
ATOM 1011 C C . LEU A 1 129 ? -43.007 3.642 -44.072 1.00 54.57 129 LEU A C 1
ATOM 1012 O O . LEU A 1 129 ? -44.205 3.675 -43.779 1.00 57.68 129 LEU A O 1
ATOM 1014 N N . LYS B 1 1 ? -19.899 5.737 -52.790 1.00 20.59 1 LYS B N 1
ATOM 1015 C CA . LYS B 1 1 ? -20.939 5.686 -51.708 1.00 20.70 1 LYS B CA 1
ATOM 1016 C C . LYS B 1 1 ? -21.052 4.249 -51.223 1.00 19.55 1 LYS B C 1
ATOM 1017 O O . LYS B 1 1 ? -21.064 3.327 -52.038 1.00 18.04 1 LYS B O 1
ATOM 1023 N N . VAL B 1 2 ? -21.121 4.067 -49.903 1.00 18.80 2 VAL B N 1
ATOM 1024 C CA . VAL B 1 2 ? -21.448 2.769 -49.326 1.00 17.73 2 VAL B CA 1
ATOM 1025 C C . VAL B 1 2 ? -22.829 2.896 -48.676 1.00 17.21 2 VAL B C 1
ATOM 1026 O O . VAL B 1 2 ? -23.012 3.676 -47.731 1.00 16.83 2 VAL B O 1
ATOM 1030 N N . PHE B 1 3 ? -23.798 2.164 -49.222 1.00 15.33 3 PHE B N 1
ATOM 1031 C CA . PHE B 1 3 ? -25.140 2.077 -48.642 1.00 14.99 3 PHE B CA 1
ATOM 1032 C C . PHE B 1 3 ? -25.138 1.298 -47.331 1.00 14.57 3 PHE B C 1
ATOM 1033 O O . PHE B 1 3 ? -24.353 0.375 -47.165 1.00 14.44 3 PHE B O 1
ATOM 1041 N N . SER B 1 4 ? -26.030 1.652 -46.411 1.00 14.29 4 SER B N 1
ATOM 1042 C CA . SER B 1 4 ? -26.426 0.710 -45.358 1.00 14.80 4 SER B CA 1
ATOM 1043 C C . SER B 1 4 ? -27.408 -0.252 -46.010 1.00 14.61 4 SER B C 1
ATOM 1044 O O . SER B 1 4 ? -28.062 0.096 -46.996 1.00 14.21 4 SER B O 1
ATOM 1047 N N . LYS B 1 5 ? -27.539 -1.443 -45.443 1.00 15.06 5 LYS B N 1
ATOM 1048 C CA . LYS B 1 5 ? -28.512 -2.410 -45.956 1.00 15.38 5 LYS B CA 1
ATOM 1049 C C . LYS B 1 5 ? -29.910 -1.803 -46.103 1.00 15.35 5 LYS B C 1
ATOM 1050 O O . LYS B 1 5 ? -30.527 -1.925 -47.148 1.00 14.74 5 LYS B O 1
ATOM 1056 N N . CYS B 1 6 ? -30.400 -1.137 -45.059 1.00 16.23 6 CYS B N 1
ATOM 1057 C CA . CYS B 1 6 ? -31.760 -0.589 -45.092 1.00 17.23 6 CYS B CA 1
ATOM 1058 C C . CYS B 1 6 ? -31.922 0.620 -46.012 1.00 16.34 6 CYS B C 1
ATOM 1059 O O . CYS B 1 6 ? -32.980 0.792 -46.630 1.00 15.86 6 CYS B O 1
ATOM 1062 N N . GLU B 1 7 ? -30.886 1.451 -46.112 1.00 15.82 7 GLU B N 1
ATOM 1063 C CA . GLU B 1 7 ? -30.876 2.535 -47.085 1.00 16.13 7 GLU B CA 1
ATOM 1064 C C . GLU B 1 7 ? -31.048 1.988 -48.499 1.00 15.42 7 GLU B C 1
ATOM 1065 O O . GLU B 1 7 ? -31.823 2.531 -49.293 1.00 15.45 7 GLU B O 1
ATOM 1071 N N . LEU B 1 8 ? -30.305 0.932 -48.812 1.00 14.91 8 LEU B N 1
ATOM 1072 C CA . LEU B 1 8 ? -30.427 0.308 -50.126 1.00 14.35 8 LEU B CA 1
ATOM 1073 C C . LEU B 1 8 ? -31.819 -0.295 -50.332 1.00 13.97 8 LEU B C 1
ATOM 1074 O O . LEU B 1 8 ? -32.439 -0.086 -51.370 1.00 13.94 8 LEU B O 1
ATOM 1079 N N . ALA B 1 9 ? -32.315 -1.025 -49.338 1.00 14.07 9 ALA B N 1
ATOM 1080 C CA . ALA B 1 9 ? -33.640 -1.653 -49.438 1.00 14.28 9 ALA B CA 1
ATOM 1081 C C . ALA B 1 9 ? -34.717 -0.627 -49.812 1.00 14.71 9 ALA B C 1
ATOM 1082 O O . ALA B 1 9 ? -35.535 -0.858 -50.699 1.00 14.46 9 ALA B O 1
ATOM 1084 N N . HIS B 1 10 ? -34.694 0.526 -49.145 1.00 15.48 10 HIS B N 1
ATOM 1085 C CA . HIS B 1 10 ? -35.699 1.563 -49.404 1.00 16.41 10 HIS B CA 1
ATOM 1086 C C . HIS B 1 10 ? -35.522 2.251 -50.757 1.00 16.07 10 HIS B C 1
ATOM 1087 O O . HIS B 1 10 ? -36.516 2.578 -51.402 1.00 15.75 10 HIS B O 1
ATOM 1094 N N . LYS B 1 11 ? -34.273 2.441 -51.185 1.00 15.97 11 LYS B N 1
ATOM 1095 C CA . LYS B 1 11 ? -33.973 2.960 -52.519 1.00 15.82 11 LYS B CA 1
ATOM 1096 C C . LYS B 1 11 ? -34.509 2.009 -53.591 1.00 15.64 11 LYS B C 1
ATOM 1097 O O . LYS B 1 11 ? -35.207 2.426 -54.501 1.00 15.33 11 LYS B O 1
ATOM 1103 N N . LEU B 1 12 ? -34.171 0.729 -53.464 1.00 15.33 12 LEU B N 1
ATOM 1104 C CA . LEU B 1 12 ? -34.620 -0.275 -54.428 1.00 15.57 12 LEU B CA 1
ATOM 1105 C C . LEU B 1 12 ? -36.133 -0.419 -54.430 1.00 16.42 12 LEU B C 1
ATOM 1106 O O . LEU B 1 12 ? -36.741 -0.572 -55.503 1.00 16.40 12 LEU B O 1
ATOM 1111 N N . LYS B 1 13 ? -36.743 -0.353 -53.250 1.00 17.55 13 LYS B N 1
ATOM 1112 C CA . LYS B 1 13 ? -38.205 -0.383 -53.151 1.00 19.25 13 LYS B CA 1
ATOM 1113 C C . LYS B 1 13 ? -38.810 0.781 -53.929 1.00 19.63 13 LYS B C 1
ATOM 1114 O O . LYS B 1 13 ? -39.777 0.595 -54.660 1.00 19.80 13 LYS B O 1
ATOM 1120 N N . ALA B 1 14 ? -38.214 1.965 -53.786 1.00 20.13 14 ALA B N 1
ATOM 1121 C CA . ALA B 1 14 ? -38.678 3.173 -54.504 1.00 21.58 14 ALA B CA 1
ATOM 1122 C C . ALA B 1 14 ? -38.559 3.075 -56.030 1.00 22.43 14 ALA B C 1
ATOM 1123 O O . ALA B 1 14 ? -39.318 3.729 -56.754 1.00 21.97 14 ALA B O 1
ATOM 1125 N N . GLN B 1 15 ? -37.599 2.286 -56.513 1.00 23.29 15 GLN B N 1
ATOM 1126 C CA . GLN B 1 15 ? -37.420 2.035 -57.949 1.00 23.97 15 GLN B CA 1
ATOM 1127 C C . GLN B 1 15 ? -38.099 0.729 -58.401 1.00 23.95 15 GLN B C 1
ATOM 1128 O O . GLN B 1 15 ? -37.686 0.139 -59.389 1.00 24.46 15 GLN B O 1
ATOM 1134 N N . GLU B 1 16 ? -39.123 0.281 -57.671 1.00 24.04 16 GLU B N 1
ATOM 1135 C CA . GLU B 1 16 ? -39.994 -0.825 -58.086 1.00 25.12 16 GLU B CA 1
ATOM 1136 C C . GLU B 1 16 ? -39.285 -2.176 -58.240 1.00 24.16 16 GLU B C 1
ATOM 1137 O O . GLU B 1 16 ? -39.657 -2.982 -59.093 1.00 24.83 16 GLU B O 1
ATOM 1143 N N . MET B 1 17 ? -38.286 -2.432 -57.397 1.00 21.88 17 MET B N 1
ATOM 1144 C CA . MET B 1 17 ? -37.526 -3.684 -57.475 1.00 21.18 17 MET B CA 1
ATOM 1145 C C . MET B 1 17 ? -38.152 -4.848 -56.732 1.00 19.98 17 MET B C 1
ATOM 1146 O O . MET B 1 17 ? -37.772 -5.993 -56.987 1.00 19.53 17 MET B O 1
ATOM 1151 N N . ASP B 1 18 ? -39.078 -4.589 -55.813 1.00 19.65 18 ASP B N 1
ATOM 1152 C CA . ASP B 1 18 ? -39.645 -5.676 -55.023 1.00 19.52 18 ASP B CA 1
ATOM 1153 C C . ASP B 1 18 ? -40.498 -6.571 -55.912 1.00 19.06 18 ASP B C 1
ATOM 1154 O O . ASP B 1 18 ? -41.506 -6.130 -56.466 1.00 19.63 18 ASP B O 1
ATOM 1159 N N . GLY B 1 19 ? -40.071 -7.817 -56.065 1.00 17.88 19 GLY B N 1
ATOM 1160 C CA . GLY B 1 19 ? -40.733 -8.740 -56.966 1.00 18.40 19 GLY B CA 1
ATOM 1161 C C . GLY B 1 19 ? -40.330 -8.584 -58.417 1.00 18.16 19 GLY B C 1
ATOM 1162 O O . GLY B 1 19 ? -40.842 -9.317 -59.261 1.00 18.49 19 GLY B O 1
ATOM 1163 N N . PHE B 1 20 ? -39.387 -7.687 -58.727 1.00 16.77 20 PHE B N 1
ATOM 1164 C CA . PHE B 1 20 ? -38.964 -7.514 -60.107 1.00 17.35 20 PHE B CA 1
ATOM 1165 C C . PHE B 1 20 ? -38.230 -8.761 -60.580 1.00 17.12 20 PHE B C 1
ATOM 1166 O O . PHE B 1 20 ? -37.326 -9.250 -59.905 1.00 15.69 20 PHE B O 1
ATOM 1174 N N . GLY B 1 21 ? -38.644 -9.278 -61.735 1.00 18.42 21 GLY B N 1
ATOM 1175 C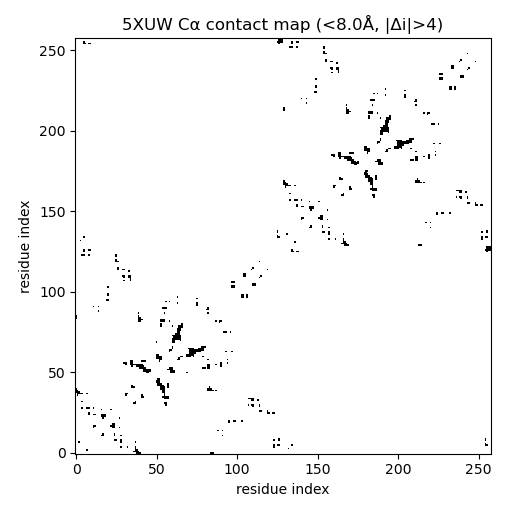 CA . GLY B 1 21 ? -38.152 -10.562 -62.230 1.00 19.42 21 GLY B CA 1
ATOM 1176 C C . GLY B 1 21 ? -38.558 -11.775 -61.397 1.00 19.88 21 GLY B C 1
ATOM 1177 O O . GLY B 1 21 ? -38.032 -12.873 -61.622 1.00 21.89 21 GLY B O 1
ATOM 1178 N N . GLY B 1 22 ? -39.508 -11.594 -60.475 1.00 20.02 22 GLY B N 1
ATOM 1179 C CA . GLY B 1 22 ? -39.910 -12.620 -59.504 1.00 20.07 22 GLY B CA 1
ATOM 118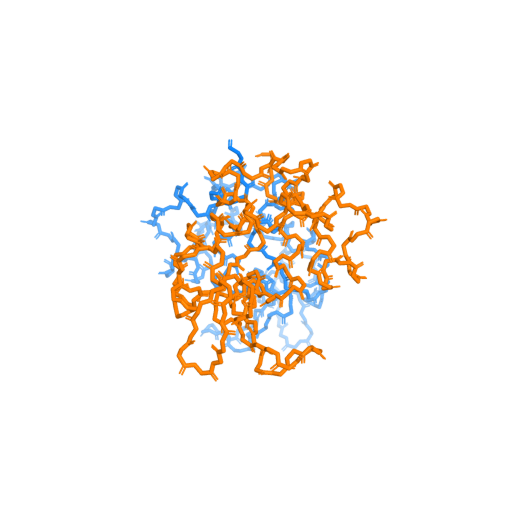0 C C . GLY B 1 22 ? -39.190 -12.568 -58.161 1.00 19.90 22 GLY B C 1
ATOM 1181 O O . GLY B 1 22 ? -39.598 -13.241 -57.207 1.00 22.36 22 GLY B O 1
ATOM 1182 N N . TYR B 1 23 ? -38.150 -11.741 -58.056 1.00 17.71 23 TYR B N 1
ATOM 1183 C CA . TYR B 1 23 ? -37.260 -11.767 -56.898 1.00 16.38 23 TYR B CA 1
ATOM 1184 C C . TYR B 1 23 ? -37.637 -10.709 -55.887 1.00 15.90 23 TYR B C 1
ATOM 1185 O O . TYR B 1 23 ? -37.850 -9.544 -56.242 1.00 16.00 23 TYR B O 1
ATOM 1194 N N . SER B 1 24 ? -37.688 -11.115 -54.622 1.00 14.45 24 SER B N 1
ATOM 1195 C CA . SER B 1 24 ? -38.000 -10.212 -53.528 1.00 14.41 24 SER B CA 1
ATOM 1196 C C . SER B 1 24 ? -36.952 -9.120 -53.373 1.00 14.38 24 SER B C 1
ATOM 1197 O O . SER B 1 24 ? -35.795 -9.272 -53.793 1.00 14.54 24 SER B O 1
ATOM 1200 N N . LEU B 1 25 ? -37.369 -8.038 -52.739 1.00 15.00 25 LEU B N 1
ATOM 1201 C CA . LEU B 1 25 ? -36.450 -6.977 -52.351 1.00 15.34 25 LEU B CA 1
ATOM 1202 C C . LEU B 1 25 ? -35.256 -7.519 -51.552 1.00 14.77 25 LEU B C 1
ATOM 1203 O O . LEU B 1 25 ? -34.122 -7.100 -51.773 1.00 14.71 25 LEU B O 1
ATOM 1208 N N . ALA B 1 26 ? -35.506 -8.445 -50.628 1.00 14.60 26 ALA B N 1
ATOM 1209 C CA . ALA B 1 26 ? -34.422 -9.057 -49.848 1.00 14.26 26 ALA B CA 1
ATOM 1210 C C . ALA B 1 26 ? -33.367 -9.706 -50.740 1.00 13.72 26 ALA B C 1
ATOM 1211 O O . ALA B 1 26 ? -32.161 -9.558 -50.507 1.00 13.49 26 ALA B O 1
ATOM 1213 N N . ASN B 1 27 ? -33.818 -10.429 -51.760 1.00 13.27 27 ASN B N 1
ATOM 1214 C CA . ASN B 1 27 ? -32.892 -11.032 -52.717 1.00 13.23 27 ASN B CA 1
ATOM 1215 C C . ASN B 1 27 ? -32.037 -10.020 -53.466 1.00 12.64 27 ASN B C 1
ATOM 1216 O O . ASN B 1 27 ? -30.834 -10.229 -53.636 1.00 12.26 27 ASN B O 1
ATOM 1221 N N . TRP B 1 28 ? -32.658 -8.932 -53.900 1.00 12.50 28 TRP B N 1
ATOM 1222 C CA . TRP B 1 28 ? -31.936 -7.857 -54.583 1.00 12.71 28 TRP B CA 1
ATOM 1223 C C . TRP B 1 28 ? -30.872 -7.200 -53.691 1.00 12.79 28 TRP B C 1
ATOM 1224 O O . TRP B 1 28 ? -29.741 -6.939 -54.128 1.00 12.80 28 TRP B O 1
ATOM 1235 N N . VAL B 1 29 ? -31.251 -6.915 -52.449 1.00 12.77 29 VAL B N 1
ATOM 1236 C CA . VAL B 1 29 ? -30.331 -6.313 -51.494 1.00 13.04 29 VAL B CA 1
ATOM 1237 C C . VAL B 1 29 ? -29.201 -7.293 -51.156 1.00 13.06 29 VAL B C 1
ATOM 1238 O O . VAL B 1 29 ? -28.034 -6.898 -51.097 1.00 12.78 29 VAL B O 1
ATOM 1242 N N . CYS B 1 30 ? -29.550 -8.567 -50.977 1.00 13.06 30 CYS B N 1
ATOM 1243 C CA . CYS B 1 30 ? -28.556 -9.615 -50.721 1.00 13.70 30 CYS B CA 1
ATOM 1244 C C . CYS B 1 30 ? -27.523 -9.710 -51.845 1.00 13.24 30 CYS B C 1
ATOM 1245 O O . CYS B 1 30 ? -26.321 -9.757 -51.591 1.00 12.87 30 CYS B O 1
ATOM 1248 N N . MET B 1 31 ? -27.980 -9.697 -53.098 1.00 12.95 31 MET B N 1
ATOM 1249 C CA . MET B 1 31 ? -27.055 -9.737 -54.228 1.00 13.19 31 MET B CA 1
ATOM 1250 C C . MET B 1 31 ? -26.074 -8.572 -54.120 1.00 12.73 31 MET B C 1
ATOM 1251 O O . MET B 1 31 ? -24.882 -8.759 -54.289 1.00 12.66 31 MET B O 1
ATOM 1256 N N . ALA B 1 32 ? -26.580 -7.380 -53.821 1.00 12.64 32 ALA B N 1
ATOM 1257 C CA . ALA B 1 32 ? -25.716 -6.212 -53.675 1.00 13.05 32 ALA B CA 1
ATOM 1258 C C . ALA B 1 32 ? -24.686 -6.380 -52.552 1.00 13.28 32 ALA B C 1
ATOM 1259 O O . ALA B 1 32 ? -23.503 -6.073 -52.741 1.00 13.81 32 ALA B O 1
ATOM 1261 N N . GLU B 1 33 ? -25.123 -6.881 -51.398 1.00 13.77 33 GLU B 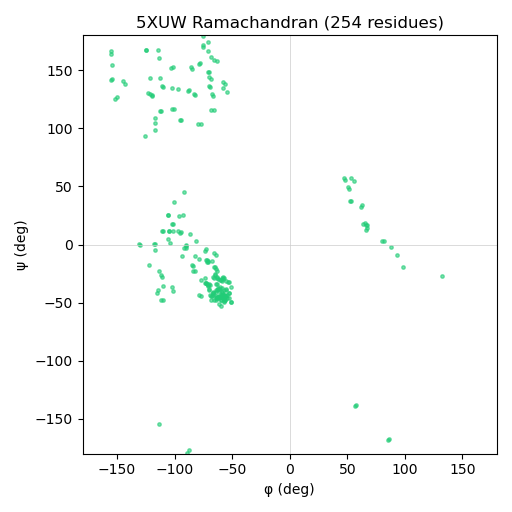N 1
ATOM 1262 C CA . GLU B 1 33 ? -24.204 -7.088 -50.276 1.00 13.58 33 GLU B CA 1
ATOM 1263 C C . GLU B 1 33 ? -23.043 -7.997 -50.666 1.00 13.38 33 GLU B C 1
ATOM 1264 O O . GLU B 1 33 ? -21.878 -7.684 -50.402 1.00 13.09 33 GLU B O 1
ATOM 1270 N N . TYR B 1 34 ? -23.345 -9.129 -51.283 1.00 12.99 34 TYR B N 1
ATOM 1271 C CA . TYR B 1 34 ? -22.297 -10.110 -51.563 1.00 13.41 34 TYR B CA 1
ATOM 1272 C C . TYR B 1 34 ? -21.487 -9.820 -52.834 1.00 13.65 34 TYR B C 1
ATOM 1273 O O . TYR B 1 34 ? -20.332 -10.243 -52.931 1.00 13.25 34 TYR B O 1
ATOM 1282 N N . GLU B 1 35 ? -22.055 -9.048 -53.769 1.00 13.98 35 GLU B N 1
ATOM 1283 C CA . GLU B 1 35 ? -21.336 -8.662 -54.982 1.00 14.05 35 GLU B CA 1
ATOM 1284 C C . GLU B 1 35 ? -20.356 -7.518 -54.732 1.00 14.07 35 GLU B C 1
ATOM 1285 O O . GLU B 1 35 ? -19.224 -7.560 -55.215 1.00 13.93 35 GLU B O 1
ATOM 1291 N N . SER B 1 36 ? -20.791 -6.513 -53.980 1.00 13.81 36 SER B N 1
ATOM 1292 C CA . SER B 1 36 ? -20.022 -5.279 -53.811 1.00 14.24 36 SER B CA 1
ATOM 1293 C C . SER B 1 36 ? -19.805 -4.789 -52.371 1.00 14.72 36 SER B C 1
ATOM 1294 O O . SER B 1 36 ? -19.178 -3.739 -52.192 1.00 14.40 36 SER B O 1
ATOM 1297 N N . ASN B 1 37 ? -20.333 -5.501 -51.365 1.00 14.88 37 ASN B N 1
ATOM 1298 C CA . ASN B 1 37 ? -20.394 -4.999 -49.984 1.00 16.65 37 ASN B CA 1
ATOM 1299 C C . ASN B 1 37 ? -21.057 -3.611 -49.877 1.00 15.48 37 ASN B C 1
ATOM 1300 O O . ASN B 1 37 ? -20.640 -2.752 -49.080 1.00 14.49 37 ASN B O 1
ATOM 1305 N N . PHE B 1 38 ? -22.093 -3.415 -50.697 1.00 14.74 38 PHE B N 1
ATOM 1306 C CA . PHE B 1 38 ? -22.874 -2.178 -50.764 1.00 14.49 38 PHE B CA 1
ATOM 1307 C C . PHE B 1 38 ? -22.125 -0.942 -51.293 1.00 14.32 38 PHE B C 1
ATOM 1308 O O . PHE B 1 38 ? -22.612 0.174 -51.127 1.00 13.97 38 PHE B O 1
ATOM 1316 N N . ASN B 1 39 ? -20.988 -1.151 -51.956 1.00 14.57 39 ASN B N 1
ATOM 1317 C CA . ASN B 1 39 ? -20.105 -0.073 -52.404 1.00 15.41 39 ASN B CA 1
ATOM 1318 C C . ASN B 1 39 ? -20.313 0.216 -53.892 1.00 15.14 39 ASN B C 1
ATOM 1319 O O . ASN B 1 39 ? -20.049 -0.636 -54.744 1.00 14.88 39 ASN B O 1
ATOM 1324 N N . THR B 1 40 ? -20.769 1.427 -54.209 1.00 14.91 40 THR B N 1
ATOM 1325 C CA . THR B 1 40 ? -20.997 1.814 -55.605 1.00 14.56 40 THR B CA 1
ATOM 1326 C C . THR B 1 40 ? -19.715 1.889 -56.427 1.00 15.37 40 THR B C 1
ATOM 1327 O O . THR B 1 40 ? -19.779 1.867 -57.648 1.00 15.68 40 THR B O 1
ATOM 1331 N N . ARG B 1 41 ? -18.564 2.008 -55.766 1.00 16.00 41 ARG B N 1
ATOM 1332 C CA . ARG B 1 41 ? -17.264 2.029 -56.447 1.00 17.02 41 ARG B CA 1
ATOM 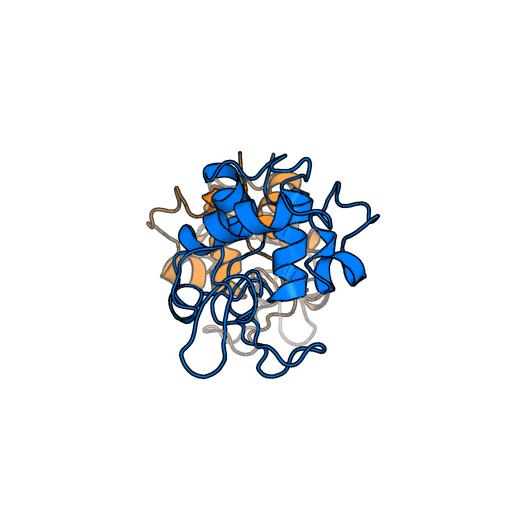1333 C C . ARG B 1 41 ? -16.559 0.673 -56.512 1.00 17.38 41 ARG B C 1
ATOM 1334 O O . ARG B 1 41 ? -15.391 0.592 -56.905 1.00 16.47 41 ARG B O 1
ATOM 1342 N N . ALA B 1 42 ? -17.263 -0.396 -56.143 1.00 17.85 42 ALA B N 1
ATOM 1343 C CA . ALA B 1 42 ? -16.717 -1.748 -56.249 1.00 17.78 42 ALA B CA 1
ATOM 1344 C C . ALA B 1 42 ? -16.276 -2.030 -57.684 1.00 18.40 42 ALA B C 1
ATOM 1345 O O . ALA B 1 42 ? -16.942 -1.634 -58.641 1.00 16.48 42 ALA B O 1
ATOM 1347 N N . PHE B 1 43 ? -15.121 -2.674 -57.824 1.00 19.44 43 PHE B N 1
ATOM 1348 C CA . PHE B 1 43 ? -14.564 -2.966 -59.134 1.00 20.93 43 PHE B CA 1
ATOM 1349 C C . PHE B 1 43 ? -13.740 -4.240 -59.071 1.00 22.45 43 PHE B C 1
ATOM 1350 O O . PHE B 1 43 ? -12.861 -4.363 -58.213 1.00 22.49 43 PHE B O 1
ATOM 1358 N N . ASN B 1 44 ? -14.043 -5.176 -59.969 1.00 24.19 44 ASN B N 1
ATOM 1359 C CA . ASN B 1 44 ? -13.313 -6.435 -60.092 1.00 26.87 44 ASN B CA 1
ATOM 1360 C C . ASN B 1 44 ? -12.665 -6.452 -61.478 1.00 29.47 44 ASN B C 1
ATOM 1361 O O . ASN B 1 44 ? -13.347 -6.664 -62.482 1.00 28.18 44 ASN B O 1
ATOM 1366 N N . GLY B 1 45 ? -11.353 -6.222 -61.517 1.00 34.35 45 GLY B N 1
ATOM 1367 C CA . GLY B 1 45 ? -10.610 -6.050 -62.768 1.00 39.05 45 GLY B CA 1
ATOM 1368 C C . GLY B 1 45 ? -10.375 -7.304 -63.587 1.00 45.87 45 GLY B C 1
ATOM 1369 O O . GLY B 1 45 ? -10.236 -7.221 -64.813 1.00 47.77 45 GLY B O 1
ATOM 1370 N N . LYS B 1 46 ? -10.291 -8.456 -62.919 1.00 52.42 46 LYS B N 1
ATOM 1371 C CA . LYS B 1 46 ? -10.191 -9.752 -63.597 1.00 58.72 46 LYS B CA 1
ATOM 1372 C C . LYS B 1 46 ? -11.280 -10.710 -63.127 1.00 60.40 46 LYS B C 1
ATOM 1373 O O . LYS B 1 46 ? -11.128 -11.410 -62.126 1.00 60.72 46 LYS B O 1
ATOM 1379 N N . ASN B 1 47 ? -12.385 -10.715 -63.869 1.00 64.88 47 ASN B N 1
ATOM 1380 C CA . ASN B 1 47 ? -13.486 -11.657 -63.675 1.00 67.54 47 ASN B CA 1
ATOM 1381 C C . ASN B 1 47 ? -13.044 -13.065 -64.116 1.00 70.11 47 ASN B C 1
ATOM 1382 O O . ASN B 1 47 ? -12.004 -13.214 -64.769 1.00 71.85 47 ASN B O 1
ATOM 1387 N N . ALA B 1 48 ? -13.817 -14.090 -63.749 1.00 70.94 48 ALA B N 1
ATOM 1388 C CA . ALA B 1 48 ? -13.582 -15.474 -64.205 1.00 71.50 48 ALA B CA 1
ATOM 1389 C C . ALA B 1 48 ? -13.481 -15.639 -65.734 1.00 72.30 48 ALA B C 1
ATOM 1390 O O . ALA B 1 48 ? -12.750 -16.511 -66.211 1.00 73.28 48 ALA B O 1
ATOM 1392 N N . ASN B 1 49 ? -14.213 -14.810 -66.484 1.00 71.29 49 ASN B N 1
ATOM 1393 C CA . ASN B 1 49 ? -14.183 -14.816 -67.959 1.00 70.44 49 ASN B CA 1
ATOM 1394 C C . ASN B 1 49 ? -13.134 -13.896 -68.616 1.00 67.85 49 ASN B C 1
ATOM 1395 O O . ASN B 1 49 ? -13.012 -13.886 -69.845 1.00 68.96 49 ASN B O 1
ATOM 1400 N N . GLY B 1 50 ? -12.385 -13.133 -67.814 1.00 62.66 50 GLY B N 1
ATOM 1401 C CA . GLY B 1 50 ? -11.443 -12.128 -68.329 1.00 59.34 50 GLY B CA 1
ATOM 1402 C C . GLY B 1 50 ? -11.974 -10.697 -68.336 1.00 54.33 50 GLY B C 1
ATOM 1403 O O . GLY B 1 50 ? -11.188 -9.749 -68.393 1.00 56.32 50 GLY B O 1
ATOM 1404 N N . SER B 1 51 ? -13.298 -10.534 -68.274 1.00 49.02 51 SER B N 1
ATOM 1405 C CA . SER B 1 51 ? -13.938 -9.212 -68.273 1.00 42.90 51 SER B CA 1
ATOM 1406 C C . SER B 1 51 ? -13.792 -8.515 -66.910 1.00 38.03 51 SER B C 1
ATOM 1407 O O . SER B 1 51 ? -13.178 -9.061 -65.992 1.00 38.54 51 SER B O 1
ATOM 1410 N N . TYR B 1 52 ? -14.327 -7.298 -66.798 1.00 30.89 52 TYR B N 1
ATOM 1411 C CA . TYR B 1 52 ? -14.285 -6.522 -65.554 1.00 26.53 52 TYR B CA 1
ATOM 1412 C C . TYR B 1 52 ? -15.694 -6.195 -65.096 1.00 23.20 52 TYR B C 1
ATOM 1413 O O . TYR B 1 52 ? -16.549 -5.908 -65.926 1.00 21.50 52 TYR B O 1
ATOM 1416 N N . ASP B 1 53 ? -15.914 -6.214 -63.777 1.00 20.83 53 ASP B N 1
ATOM 1417 C CA . ASP B 1 53 ? -17.233 -5.964 -63.178 1.00 20.54 53 ASP B CA 1
ATOM 1418 C C . ASP B 1 53 ? -17.255 -4.641 -62.425 1.00 18.80 53 ASP B C 1
ATOM 1419 O O . ASP B 1 53 ? -16.344 -4.349 -61.661 1.00 18.13 53 ASP B O 1
ATOM 1424 N N . TYR B 1 54 ? -18.333 -3.881 -62.603 1.00 17.45 54 TYR B N 1
ATOM 1425 C CA . TYR B 1 54 ? -18.411 -2.497 -62.136 1.00 17.11 54 TYR B CA 1
ATOM 1426 C C . TYR B 1 54 ? -19.576 -2.249 -61.208 1.00 15.96 54 TYR B C 1
ATOM 1427 O O . TYR B 1 54 ? -20.706 -2.583 -61.534 1.00 15.64 54 TYR B O 1
ATOM 1436 N N . GLY B 1 55 ? -19.290 -1.622 -60.069 1.00 15.00 55 GLY B N 1
ATOM 1437 C CA . GLY B 1 55 ? -20.322 -1.011 -59.253 1.00 14.92 55 GLY B CA 1
ATOM 1438 C C . GLY B 1 55 ? -21.036 -1.909 -58.273 1.00 14.25 55 GLY B C 1
ATOM 1439 O O . GLY B 1 55 ? -20.615 -3.036 -58.009 1.00 13.73 55 GLY B O 1
ATOM 1440 N N . LEU B 1 56 ? -22.126 -1.367 -57.739 1.00 14.19 56 LEU B N 1
ATOM 1441 C CA . LEU B 1 56 ? -22.928 -1.988 -56.690 1.00 14.84 56 LEU B CA 1
ATOM 1442 C C . LEU B 1 56 ? -23.412 -3.382 -57.077 1.00 15.22 56 LEU B C 1
ATOM 1443 O O . LEU B 1 56 ? -23.465 -4.271 -56.226 1.00 14.68 56 LEU B O 1
ATOM 1448 N N . PHE B 1 57 ? -23.779 -3.545 -58.355 1.00 15.21 57 PHE B N 1
ATOM 1449 C CA . PHE B 1 57 ? -24.254 -4.831 -58.886 1.00 15.19 57 PHE B CA 1
ATOM 1450 C C . PHE B 1 57 ? -23.236 -5.561 -59.760 1.00 15.55 57 PHE B C 1
ATOM 1451 O O . PHE B 1 57 ? -23.587 -6.540 -60.421 1.00 15.24 57 PHE B O 1
ATOM 1459 N N . GLN B 1 58 ? -21.983 -5.109 -59.757 1.00 15.98 58 GLN B N 1
ATOM 1460 C CA . GLN B 1 58 ? -20.886 -5.792 -60.445 1.00 15.96 58 GLN B CA 1
ATOM 1461 C C . GLN B 1 58 ? -21.244 -6.185 -61.883 1.00 16.89 58 GLN B C 1
ATOM 1462 O O . GLN B 1 58 ? -21.149 -7.346 -62.283 1.00 16.82 58 GLN B O 1
ATOM 1468 N N . LEU B 1 59 ? -21.647 -5.175 -62.647 1.00 16.88 59 LEU B N 1
ATOM 1469 C CA . LEU B 1 59 ? -22.089 -5.357 -64.019 1.00 17.56 59 LEU B CA 1
ATOM 1470 C C . LEU B 1 59 ? -20.882 -5.413 -64.934 1.00 18.69 59 LEU B C 1
ATOM 1471 O O . LEU B 1 59 ? -19.999 -4.548 -64.857 1.00 18.08 59 LEU B O 1
ATOM 1476 N N . ASN B 1 60 ? -20.824 -6.453 -65.771 1.00 19.33 60 ASN B N 1
ATOM 1477 C CA . ASN B 1 60 ? -19.618 -6.757 -66.537 1.00 20.59 60 ASN B CA 1
ATOM 1478 C C . ASN B 1 60 ? -19.510 -5.994 -67.864 1.00 20.70 60 ASN B C 1
ATOM 1479 O O . ASN B 1 60 ? -20.511 -5.628 -68.473 1.00 19.68 60 ASN B O 1
ATOM 1484 N N . SER B 1 61 ? -18.267 -5.792 -68.281 1.00 21.59 61 SER B N 1
ATOM 1485 C CA . SER B 1 61 ? -17.890 -4.979 -69.432 1.00 23.51 61 SER B CA 1
ATOM 1486 C C . SER B 1 61 ? -17.898 -5.728 -70.778 1.00 24.55 61 SER B C 1
ATOM 1487 O O . SER B 1 61 ? -17.381 -5.204 -71.766 1.00 24.18 61 SER B O 1
ATOM 1490 N N . LYS B 1 62 ? -18.406 -6.960 -70.802 1.00 25.35 62 LYS B N 1
ATOM 1491 C CA . LYS B 1 62 ? -18.523 -7.757 -72.034 1.00 26.42 62 LYS B CA 1
ATOM 1492 C C . LYS B 1 62 ? -19.942 -7.788 -72.595 1.00 25.83 62 LYS B C 1
ATOM 1493 O O . LYS B 1 62 ? -20.126 -7.797 -73.802 1.00 25.78 62 LYS B O 1
ATOM 1499 N N . TRP B 1 63 ? -20.935 -7.830 -71.715 1.00 25.09 63 TRP B N 1
ATOM 1500 C CA . TRP B 1 63 ? -22.338 -7.970 -72.089 1.00 26.01 63 TRP B CA 1
ATOM 1501 C C . TRP B 1 63 ? -23.134 -6.708 -71.828 1.00 23.49 63 TRP B C 1
ATOM 1502 O O . TRP B 1 63 ? -24.043 -6.400 -72.592 1.00 24.75 63 TRP B O 1
ATOM 1513 N N . TRP B 1 64 ? -22.819 -5.986 -70.751 1.00 21.11 64 TRP B N 1
ATOM 1514 C CA . TRP B 1 64 ? -23.770 -5.035 -70.187 1.00 20.58 64 TRP B CA 1
ATOM 1515 C C . TRP B 1 64 ? -23.386 -3.578 -70.366 1.00 19.67 64 TRP B C 1
ATOM 1516 O O . TRP B 1 64 ? -24.220 -2.777 -70.766 1.00 19.46 64 TRP B O 1
ATOM 1527 N N . CYS B 1 65 ? -22.147 -3.227 -70.061 1.00 20.14 65 CYS B N 1
ATOM 1528 C CA . CYS B 1 65 ? -21.676 -1.844 -70.231 1.00 21.05 65 CYS B CA 1
ATOM 1529 C C . CYS B 1 65 ? -20.441 -1.841 -71.105 1.00 21.77 65 CYS B C 1
ATOM 1530 O O . CYS B 1 65 ? -19.839 -2.889 -71.349 1.00 22.36 65 CYS B O 1
ATOM 1533 N N . LYS B 1 66 ? -20.051 -0.653 -71.552 1.00 22.76 66 LYS B N 1
ATOM 1534 C CA . LYS B 1 66 ? -18.844 -0.500 -72.353 1.00 24.41 66 LYS B CA 1
ATOM 1535 C C . LYS B 1 66 ? -17.835 0.428 -71.677 1.00 25.31 66 LYS B C 1
ATOM 1536 O O . LYS B 1 66 ? -18.176 1.501 -71.194 1.00 22.70 66 LYS B O 1
ATOM 1542 N N . ASP B 1 67 ? -16.608 -0.050 -71.566 1.00 28.00 67 ASP B N 1
ATOM 1543 C CA . ASP B 1 67 ? -15.471 0.815 -71.330 1.00 31.20 67 ASP B CA 1
ATOM 1544 C C . ASP B 1 67 ? -14.702 0.661 -72.629 1.00 36.37 67 ASP B C 1
ATOM 1545 O O . ASP B 1 67 ? -14.928 -0.301 -73.367 1.00 39.83 67 ASP B O 1
ATOM 1550 N N . ASN B 1 68 ? -13.810 1.575 -72.949 1.00 41.95 68 ASN B N 1
ATOM 1551 C CA . ASN B 1 68 ? -13.117 1.466 -74.236 1.00 44.65 68 ASN B CA 1
ATOM 1552 C C . ASN B 1 68 ? -11.807 0.666 -74.085 1.00 45.51 68 ASN B C 1
ATOM 1553 O O . ASN B 1 68 ? -10.766 1.044 -74.621 1.00 48.29 68 ASN B O 1
ATOM 1558 N N . LYS B 1 69 ? -11.907 -0.461 -73.364 1.00 46.02 69 LYS B N 1
ATOM 1559 C CA . LYS B 1 69 ? -10.789 -1.362 -73.036 1.00 45.62 69 LYS B CA 1
ATOM 1560 C C . LYS B 1 69 ? -10.986 -2.818 -73.521 1.00 44.14 69 LYS B C 1
ATOM 1561 O O . LYS B 1 69 ? -10.029 -3.594 -73.552 1.00 45.88 69 LYS B O 1
ATOM 1564 N N . ARG B 1 70 ? -12.219 -3.203 -73.844 1.00 42.03 70 ARG B N 1
ATOM 1565 C CA . ARG B 1 70 ? -12.496 -4.457 -74.546 1.00 40.29 70 ARG B CA 1
ATOM 1566 C C . ARG B 1 70 ? -13.823 -4.341 -75.284 1.00 37.47 70 ARG B C 1
ATOM 1567 O O . ARG B 1 70 ? -14.583 -3.399 -75.053 1.00 35.85 70 ARG B O 1
ATOM 1575 N N . SER B 1 71 ? -14.082 -5.288 -76.179 1.00 34.15 71 SER B N 1
ATOM 1576 C CA . SER B 1 71 ? -15.335 -5.328 -76.929 1.00 33.91 71 SER B CA 1
ATOM 1577 C C . SER B 1 71 ? -16.512 -5.656 -76.015 1.00 31.04 71 SER B C 1
ATOM 1578 O O . SER B 1 71 ? -16.380 -6.482 -75.106 1.00 30.32 71 SER B O 1
ATOM 1581 N N . SER B 1 72 ? -17.654 -5.025 -76.272 1.00 28.28 72 SER B N 1
ATOM 1582 C CA . SER B 1 72 ? -18.851 -5.225 -75.461 1.00 26.59 72 SER B CA 1
ATOM 1583 C C . SER B 1 72 ? -20.115 -5.208 -76.294 1.00 25.87 72 SER B C 1
ATOM 1584 O O . SER B 1 72 ? -20.271 -4.356 -77.171 1.00 25.18 72 SER B O 1
ATOM 1587 N N . SER B 1 73 ? -21.030 -6.125 -75.983 1.00 24.07 73 SER B N 1
ATOM 1588 C CA . SER B 1 73 ? -22.396 -6.052 -76.483 1.00 24.03 73 SER B CA 1
ATOM 1589 C C . SER B 1 73 ? -23.123 -4.814 -75.971 1.00 22.97 73 SER B C 1
ATOM 1590 O O . SER B 1 73 ? -24.044 -4.334 -76.619 1.00 22.41 73 SER B O 1
ATOM 1593 N N . ASN B 1 74 ? -22.735 -4.329 -74.789 1.00 22.82 74 ASN B N 1
ATOM 1594 C CA . ASN B 1 74 ? -23.274 -3.093 -74.228 1.00 22.23 74 ASN B CA 1
ATOM 1595 C C . ASN B 1 74 ? -24.800 -3.081 -74.224 1.00 21.78 74 ASN B C 1
ATOM 1596 O O . ASN B 1 74 ? -25.444 -2.103 -74.642 1.00 20.66 74 ASN B O 1
ATOM 1601 N N . ALA B 1 75 ? -25.384 -4.175 -73.739 1.00 21.80 75 ALA B N 1
ATOM 1602 C CA . ALA B 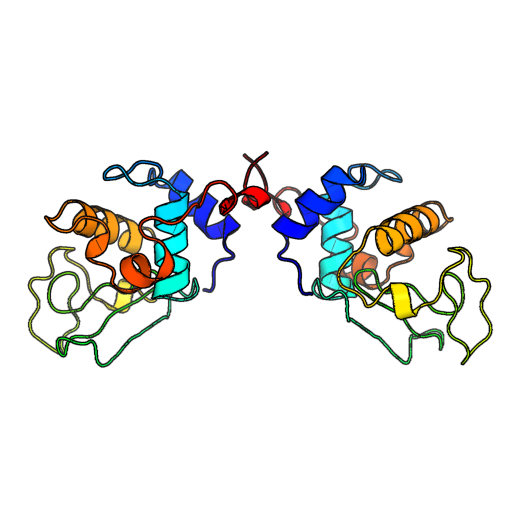1 75 ? -26.840 -4.337 -73.761 1.00 22.36 75 ALA B CA 1
ATOM 1603 C C . ALA B 1 75 ? -27.609 -3.317 -72.914 1.00 22.44 75 ALA B C 1
ATOM 1604 O O . ALA B 1 75 ? -28.802 -3.093 -73.159 1.00 22.90 75 ALA B O 1
ATOM 1606 N N . CYS B 1 76 ? -26.943 -2.698 -71.930 1.00 22.68 76 CYS B N 1
ATOM 1607 C CA . CYS B 1 76 ? -27.544 -1.595 -71.155 1.00 22.26 76 CYS B CA 1
ATOM 1608 C C . CYS B 1 76 ? -27.301 -0.204 -71.746 1.00 21.99 76 CYS B C 1
ATOM 1609 O O . CYS B 1 76 ? -27.765 0.786 -71.181 1.00 22.47 76 CYS B O 1
ATOM 1612 N N . ASN B 1 77 ? -26.576 -0.131 -72.863 1.00 22.02 77 ASN B N 1
ATOM 1613 C CA . ASN B 1 77 ? -26.307 1.121 -73.563 1.00 23.18 77 ASN B CA 1
ATOM 1614 C C . ASN B 1 77 ? -25.717 2.183 -72.639 1.00 22.64 77 ASN B C 1
ATOM 1615 O O . ASN B 1 77 ? -26.270 3.278 -72.482 1.00 21.55 77 ASN B O 1
ATOM 1620 N N . ILE B 1 78 ? -24.595 1.845 -72.014 1.00 22.87 78 ILE B N 1
ATOM 1621 C CA . ILE B 1 78 ? -24.039 2.705 -70.982 1.00 22.53 78 ILE B CA 1
ATOM 1622 C C . ILE B 1 78 ? -22.533 2.521 -70.799 1.00 22.45 78 ILE B C 1
ATOM 1623 O O . ILE B 1 78 ? -22.011 1.402 -70.878 1.00 20.99 78 ILE B O 1
ATOM 1628 N N . MET B 1 79 ? -21.844 3.640 -70.564 1.00 22.94 79 MET B N 1
ATOM 1629 C CA . MET B 1 79 ? -20.431 3.628 -70.223 1.00 24.59 79 MET B CA 1
ATOM 1630 C C . MET B 1 79 ? -20.268 3.044 -68.825 1.00 22.88 79 MET B C 1
ATOM 1631 O O . MET B 1 79 ? -21.012 3.413 -67.912 1.00 21.86 79 MET B O 1
ATOM 1636 N N . CYS B 1 80 ? -19.292 2.157 -68.648 1.00 21.56 80 CYS B N 1
ATOM 1637 C CA . CYS B 1 80 ? -19.117 1.476 -67.368 1.00 21.57 80 CYS B CA 1
ATOM 1638 C C . CYS B 1 80 ? -18.831 2.446 -66.219 1.00 21.32 80 CYS B C 1
ATOM 1639 O O . CYS B 1 80 ? -19.215 2.176 -65.080 1.00 20.76 80 CYS B O 1
ATOM 1642 N N . SER B 1 81 ? -18.185 3.577 -66.520 1.00 21.36 81 SER B N 1
ATOM 1643 C CA . SER B 1 81 ? -17.924 4.625 -65.517 1.00 21.79 81 SER B CA 1
ATOM 1644 C C . SER B 1 81 ? -19.177 5.169 -64.824 1.00 21.24 81 SER B C 1
ATOM 1645 O O . SER B 1 81 ? -19.108 5.594 -63.666 1.00 21.32 81 SER B O 1
ATOM 1648 N N . LYS B 1 82 ? -20.314 5.141 -65.515 1.00 20.60 82 LYS B N 1
ATOM 1649 C CA . LYS B 1 82 ? -21.595 5.549 -64.934 1.00 21.06 82 LYS B CA 1
ATOM 1650 C C . LYS B 1 82 ? -22.164 4.549 -63.913 1.00 20.14 82 LYS B C 1
ATOM 1651 O O . LYS B 1 82 ? -23.194 4.810 -63.305 1.00 20.30 82 LYS B O 1
ATOM 1657 N N . LEU B 1 83 ? -21.500 3.409 -63.731 1.00 18.84 83 LEU B N 1
ATOM 1658 C CA . LEU B 1 83 ? -21.845 2.451 -62.682 1.00 18.15 83 LEU B CA 1
ATOM 1659 C C . LEU B 1 83 ? -20.896 2.565 -61.481 1.00 18.02 83 LEU B C 1
ATOM 1660 O O . LEU B 1 83 ? -20.886 1.686 -60.621 1.00 18.12 83 LEU B O 1
ATOM 1665 N N . LEU B 1 84 ? -20.086 3.626 -61.433 1.00 17.52 84 LEU B N 1
ATOM 1666 C CA . LEU B 1 84 ? -19.180 3.860 -60.312 1.00 17.48 84 LEU B CA 1
ATOM 1667 C C . LEU B 1 84 ? -19.493 5.145 -59.539 1.00 17.40 84 LEU B C 1
ATOM 1668 O O . LEU B 1 84 ? -18.806 5.448 -58.574 1.00 17.39 84 LEU B O 1
ATOM 1673 N N . ASP B 1 85 ? -20.525 5.884 -59.940 1.00 17.04 85 ASP B N 1
ATOM 1674 C CA . ASP B 1 85 ? -20.886 7.132 -59.254 1.00 17.85 85 ASP B CA 1
ATOM 1675 C C . ASP B 1 85 ? -21.865 6.842 -58.109 1.00 17.02 85 ASP B C 1
ATOM 1676 O O . ASP B 1 85 ? -22.207 5.685 -57.861 1.00 16.53 85 ASP B O 1
ATOM 1681 N N . ASP B 1 86 ? -22.297 7.881 -57.400 1.00 16.83 86 ASP B N 1
ATOM 1682 C CA . ASP B 1 86 ? -23.132 7.685 -56.211 1.00 16.73 86 ASP B CA 1
ATOM 1683 C C . ASP B 1 86 ? -24.565 7.258 -56.536 1.00 16.71 86 ASP B C 1
ATOM 1684 O O . ASP B 1 86 ? -25.175 6.538 -55.743 1.00 16.33 86 ASP B O 1
ATOM 1689 N N . ASN B 1 87 ? -25.108 7.731 -57.661 1.00 16.72 87 ASN B N 1
ATOM 1690 C CA . ASN B 1 87 ? -26.515 7.487 -57.983 1.00 16.51 87 ASN B CA 1
ATOM 1691 C C . ASN B 1 87 ? -26.645 6.166 -58.728 1.00 16.33 87 ASN B C 1
ATOM 1692 O O . ASN B 1 87 ? -25.885 5.920 -59.662 1.00 16.14 87 ASN B O 1
ATOM 1697 N N . ILE B 1 88 ? -27.596 5.324 -58.318 1.00 15.61 88 ILE B N 1
ATOM 1698 C CA . ILE B 1 88 ? -27.706 3.957 -58.863 1.00 15.63 88 ILE B CA 1
ATOM 1699 C C . ILE B 1 88 ? -28.930 3.728 -59.752 1.00 16.17 88 ILE B C 1
ATOM 1700 O O . ILE B 1 88 ? -29.245 2.591 -60.093 1.00 15.57 88 ILE B O 1
ATOM 1705 N N . ASP B 1 89 ? -29.629 4.786 -60.141 1.00 16.37 89 ASP B N 1
ATOM 1706 C CA . ASP B 1 89 ? -30.776 4.619 -61.029 1.00 17.08 89 ASP B CA 1
ATOM 1707 C C . ASP B 1 89 ? -30.418 3.887 -62.328 1.00 16.73 89 ASP B C 1
ATOM 1708 O O . ASP B 1 89 ? -31.153 2.984 -62.748 1.00 16.42 89 ASP B O 1
ATOM 1713 N N . ASP B 1 90 ? -29.299 4.255 -62.949 1.00 16.30 90 ASP B N 1
ATOM 1714 C CA . ASP B 1 90 ? -28.880 3.586 -64.180 1.00 17.08 90 ASP B CA 1
ATOM 1715 C C . ASP B 1 90 ? -28.343 2.177 -63.893 1.00 16.48 90 ASP B C 1
ATOM 1716 O O . ASP B 1 90 ? -28.574 1.257 -64.687 1.00 15.39 90 ASP B O 1
ATOM 1721 N N . ASP B 1 91 ? -27.697 1.991 -62.744 1.00 15.56 91 ASP B N 1
ATOM 1722 C CA . ASP B 1 91 ? -27.320 0.626 -62.280 1.00 15.68 91 ASP B CA 1
ATOM 1723 C C . ASP B 1 91 ? -28.554 -0.262 -62.156 1.00 15.10 91 ASP B C 1
ATOM 1724 O O . ASP B 1 91 ? -28.567 -1.422 -62.618 1.00 15.40 91 ASP B O 1
ATOM 1729 N N . ILE B 1 92 ? -29.597 0.290 -61.547 1.00 14.68 92 ILE B N 1
ATOM 1730 C CA . ILE B 1 92 ? -30.858 -0.433 -61.363 1.00 15.01 92 ILE B CA 1
ATOM 1731 C C . ILE B 1 92 ? -31.515 -0.763 -62.702 1.00 15.41 92 ILE B C 1
ATOM 1732 O O . ILE B 1 92 ? -31.965 -1.896 -62.923 1.00 14.87 92 ILE B O 1
ATOM 1737 N N . SER B 1 93 ? -31.602 0.229 -63.581 1.00 15.45 93 SER B N 1
ATOM 1738 C CA . SER B 1 93 ? -32.137 -0.011 -64.920 1.00 16.80 93 SER B CA 1
ATOM 1739 C C . SER B 1 93 ? -31.405 -1.150 -65.633 1.00 16.72 93 SER B C 1
ATOM 1740 O O . SER B 1 93 ? -32.045 -2.012 -66.246 1.00 16.65 93 SER B O 1
ATOM 1743 N N . CYS B 1 94 ? -30.078 -1.172 -65.529 1.00 16.72 94 CYS B N 1
ATOM 1744 C CA . CYS B 1 94 ? -29.286 -2.232 -66.127 1.00 17.42 94 CYS B CA 1
ATOM 1745 C C . CYS B 1 94 ? -29.510 -3.593 -65.456 1.00 17.08 94 CYS B C 1
ATOM 1746 O O . CYS B 1 94 ? -29.676 -4.610 -66.149 1.00 16.54 94 CYS B O 1
ATOM 1749 N N . ALA B 1 95 ? -29.536 -3.621 -64.123 1.00 16.28 95 ALA B N 1
ATOM 1750 C CA . ALA B 1 95 ? -29.818 -4.877 -63.395 1.00 16.33 95 ALA B CA 1
ATOM 1751 C C . ALA B 1 95 ? -31.184 -5.474 -63.774 1.00 16.41 95 ALA B C 1
ATOM 1752 O O . ALA B 1 95 ? -31.342 -6.705 -63.882 1.00 16.71 95 ALA B O 1
ATOM 1754 N N . LYS B 1 96 ? -32.167 -4.599 -63.985 1.00 16.54 96 LYS B N 1
ATOM 1755 C CA . LYS B 1 96 ? -33.492 -5.025 -64.450 1.00 17.61 96 LYS B CA 1
ATOM 1756 C C . LYS B 1 96 ? -33.402 -5.731 -65.813 1.00 18.39 96 LYS B C 1
ATOM 1757 O O . LYS B 1 96 ? -34.103 -6.719 -66.059 1.00 19.49 96 LYS B O 1
ATOM 1763 N N . ARG B 1 97 ? -32.530 -5.236 -66.686 1.00 18.73 97 ARG B N 1
ATOM 1764 C CA . ARG B 1 97 ? -32.281 -5.900 -67.955 1.00 20.64 97 ARG B CA 1
ATOM 1765 C C . ARG B 1 97 ? -31.570 -7.239 -67.748 1.00 19.98 97 ARG B C 1
ATOM 1766 O O . ARG B 1 97 ? -31.951 -8.239 -68.360 1.00 20.01 97 ARG B O 1
ATOM 1774 N N . VAL B 1 98 ? -30.559 -7.257 -66.879 1.00 18.31 98 VAL B N 1
ATOM 1775 C CA . VAL B 1 98 ? -29.807 -8.485 -66.616 1.00 17.92 98 VAL B CA 1
ATOM 1776 C C . VAL B 1 98 ? -30.734 -9.607 -66.145 1.00 17.61 98 VAL B C 1
ATOM 1777 O O . VAL B 1 98 ? -30.655 -10.715 -66.690 1.00 17.38 98 VAL B O 1
ATOM 1781 N N . VAL B 1 99 ? -31.597 -9.338 -65.155 1.00 16.99 99 VAL B N 1
ATOM 1782 C CA . VAL B 1 99 ? -32.429 -10.422 -64.579 1.00 18.41 99 VAL B CA 1
ATOM 1783 C C . VAL B 1 99 ? -33.423 -11.027 -65.526 1.00 18.47 99 VAL B C 1
ATOM 1784 O O . VAL B 1 99 ? -33.869 -12.135 -65.278 1.00 18.27 99 VAL B O 1
ATOM 1788 N N . ARG B 1 100 ? -33.852 -10.267 -66.530 1.00 19.11 100 ARG B N 1
ATOM 1789 C CA . ARG B 1 100 ? -34.822 -10.783 -67.484 1.00 19.94 100 ARG B CA 1
ATOM 1790 C C . ARG B 1 100 ? -34.217 -11.820 -68.430 1.00 18.70 100 ARG B C 1
ATOM 1791 O O . ARG B 1 100 ? -34.958 -12.542 -69.083 1.00 17.89 100 ARG B O 1
ATOM 1799 N N . ASP B 1 101 ? -32.886 -11.922 -68.465 1.00 16.92 101 ASP B N 1
ATOM 1800 C CA . ASP B 1 101 ? -32.198 -12.948 -69.261 1.00 17.03 101 ASP B CA 1
ATOM 1801 C C . ASP B 1 101 ? -32.244 -14.359 -68.658 1.00 16.35 101 ASP B C 1
ATOM 1802 O O . ASP B 1 101 ? -32.756 -14.535 -67.542 1.00 15.61 101 ASP B O 1
ATOM 1807 N N . PRO B 1 102 ? -31.788 -15.384 -69.422 1.00 16.38 102 PRO B N 1
ATOM 1808 C CA . PRO B 1 102 ? -32.133 -16.762 -69.046 1.00 16.23 102 PRO B CA 1
ATOM 1809 C C . PRO B 1 102 ? -31.730 -17.259 -67.656 1.00 16.52 102 PRO B C 1
ATOM 1810 O O . PRO B 1 102 ? -32.427 -18.106 -67.117 1.00 15.78 102 PRO B O 1
ATOM 1814 N N . LYS B 1 103 ? -30.635 -16.747 -67.096 1.00 16.86 103 LYS B N 1
ATOM 1815 C CA . LYS B 1 103 ? -30.182 -17.168 -65.766 1.00 17.56 103 LYS B CA 1
ATOM 1816 C C . LYS B 1 103 ? -30.901 -16.472 -64.619 1.00 16.65 103 LYS B C 1
ATOM 1817 O O . LYS B 1 103 ? -30.739 -16.872 -63.469 1.00 16.19 103 LYS B O 1
ATOM 1823 N N . GLY B 1 104 ? -31.695 -15.439 -64.901 1.00 15.78 104 GLY B N 1
ATOM 1824 C CA . GLY B 1 104 ? -32.311 -14.670 -63.823 1.00 15.14 104 GLY B CA 1
ATOM 1825 C C . GLY B 1 104 ? -31.209 -14.127 -62.925 1.00 14.92 104 GLY B C 1
ATOM 1826 O O . GLY B 1 104 ? -30.141 -13.730 -63.413 1.00 13.56 104 GLY B O 1
ATOM 1827 N N . MET B 1 105 ? -31.423 -14.184 -61.609 1.00 15.36 105 MET B N 1
ATOM 1828 C CA . MET B 1 105 ? -30.436 -13.650 -60.666 1.00 16.19 105 MET B CA 1
ATOM 1829 C C . MET B 1 105 ? -29.177 -14.509 -60.578 1.00 15.43 105 MET B C 1
ATOM 1830 O O . MET B 1 105 ? -28.158 -14.038 -60.087 1.00 15.20 105 MET B O 1
ATOM 1835 N N . SER B 1 106 ? -29.216 -15.747 -61.084 1.00 14.81 106 SER B N 1
ATOM 1836 C CA . SER B 1 106 ? -28.003 -16.574 -61.130 1.00 14.89 106 SER B CA 1
ATOM 1837 C C . SER B 1 106 ? -26.892 -16.014 -62.028 1.00 14.57 106 SER B C 1
ATOM 1838 O O . SER B 1 106 ? -25.788 -16.532 -62.024 1.00 14.33 106 SER B O 1
ATOM 1841 N N . ALA B 1 107 ? -27.186 -14.961 -62.799 1.00 14.90 107 ALA B N 1
ATOM 1842 C CA . ALA B 1 107 ? -26.148 -14.170 -63.454 1.00 15.07 107 ALA B CA 1
ATOM 1843 C C . ALA B 1 107 ? -25.105 -13.637 -62.469 1.00 15.04 107 ALA B C 1
ATOM 1844 O O . ALA B 1 107 ? -23.936 -13.490 -62.833 1.00 15.62 107 ALA B O 1
ATOM 1846 N N . TRP B 1 108 ? -25.529 -13.364 -61.233 1.00 14.46 108 TRP B N 1
ATOM 1847 C CA . TRP B 1 108 ? -24.642 -12.857 -60.191 1.00 14.36 108 TRP B CA 1
ATOM 1848 C C . TRP B 1 108 ? -24.106 -14.004 -59.333 1.00 14.77 108 TRP B C 1
ATOM 1849 O O . TRP B 1 108 ? -24.833 -14.599 -58.524 1.00 13.79 108 TRP B O 1
ATOM 1860 N N . LYS B 1 109 ? -22.830 -14.314 -59.522 1.00 16.26 109 LYS B N 1
ATOM 1861 C CA . LYS B 1 109 ? -22.218 -15.470 -58.869 1.00 17.81 109 LYS B CA 1
ATOM 1862 C C . LYS B 1 109 ? -22.170 -15.360 -57.341 1.00 16.76 109 LYS B C 1
ATOM 1863 O O . LYS B 1 109 ? -22.295 -16.371 -56.640 1.00 15.80 109 LYS B O 1
ATOM 1869 N N . ALA B 1 110 ? -21.995 -14.145 -56.818 1.00 15.76 110 ALA B N 1
ATOM 1870 C CA . ALA B 1 110 ? -22.013 -13.954 -55.367 1.00 15.40 110 ALA B CA 1
ATOM 1871 C C . ALA B 1 110 ? -23.420 -14.174 -54.792 1.00 14.86 110 ALA B C 1
ATOM 1872 O O . ALA B 1 110 ? -23.539 -14.697 -53.691 1.00 15.05 110 ALA B O 1
ATOM 1874 N N . TRP B 1 111 ? -24.464 -13.804 -55.541 1.00 14.10 111 TRP B N 1
ATOM 1875 C CA . TRP B 1 111 ? -25.845 -14.113 -55.138 1.00 14.05 111 TRP B CA 1
ATOM 1876 C C . TRP B 1 111 ? -26.052 -15.630 -55.090 1.00 14.11 111 TRP B C 1
ATOM 1877 O O . TRP B 1 111 ? -26.612 -16.168 -54.118 1.00 14.26 111 TRP B O 1
ATOM 1888 N N . VAL B 1 112 ? -25.581 -16.325 -56.120 1.00 14.42 112 VAL B N 1
ATOM 1889 C CA . VAL B 1 112 ? -25.669 -17.795 -56.150 1.00 14.81 112 VAL B CA 1
ATOM 1890 C C . VAL B 1 112 ? -25.006 -18.401 -54.909 1.00 15.47 112 VAL B C 1
ATOM 1891 O O . VAL B 1 112 ? -25.586 -19.256 -54.243 1.00 14.32 112 VAL B O 1
ATOM 1895 N N . LYS B 1 113 ? -23.803 -17.927 -54.612 1.00 16.43 113 LYS B N 1
ATOM 1896 C CA . LYS B 1 113 ? -22.976 -18.465 -53.528 1.00 18.13 113 LYS B CA 1
ATOM 1897 C C . LYS B 1 113 ? -23.548 -18.226 -52.136 1.00 16.94 113 LYS B C 1
ATOM 1898 O O . LYS B 1 113 ? -23.518 -19.116 -51.297 1.00 17.44 113 LYS B O 1
ATOM 1904 N N . HIS B 1 114 ? -24.071 -17.029 -51.900 1.00 16.05 114 HIS B N 1
ATOM 1905 C CA . HIS B 1 114 ? -24.419 -16.583 -50.550 1.00 15.80 114 HIS B CA 1
ATOM 1906 C C . HIS B 1 114 ? -25.899 -16.370 -50.255 1.00 15.50 114 HIS B C 1
ATOM 1907 O O . HIS B 1 114 ? -26.271 -16.385 -49.088 1.00 16.26 114 HIS B O 1
ATOM 1914 N N . CYS B 1 115 ? -26.725 -16.140 -51.276 1.00 14.91 115 CYS B N 1
ATOM 1915 C CA . CYS B 1 115 ? -28.129 -15.761 -51.093 1.00 14.87 115 CYS B CA 1
ATOM 1916 C C . CYS B 1 115 ? -29.128 -16.791 -51.611 1.00 15.39 115 CYS B C 1
ATOM 1917 O O . CYS B 1 115 ? -30.168 -17.011 -50.994 1.00 15.97 115 CYS B O 1
ATOM 1920 N N . LYS B 1 116 ? -28.847 -17.362 -52.778 1.00 16.55 116 LYS B N 1
ATOM 1921 C CA . LYS B 1 116 ? -29.763 -18.302 -53.435 1.00 17.59 116 LYS B CA 1
ATOM 1922 C C . LYS B 1 116 ? -30.144 -19.463 -52.518 1.00 17.18 116 LYS B C 1
ATOM 1923 O O . LYS B 1 116 ? -29.278 -20.062 -51.897 1.00 16.64 116 LYS B O 1
ATOM 1929 N N . ASP B 1 117 ? -31.446 -19.751 -52.435 1.00 17.64 117 ASP B N 1
ATOM 1930 C CA . ASP B 1 117 ? -31.988 -20.843 -51.617 1.00 19.26 117 ASP B CA 1
ATOM 1931 C C . ASP B 1 117 ? -31.800 -20.666 -50.104 1.00 19.56 117 ASP B C 1
ATOM 1932 O O . ASP B 1 117 ? -31.912 -21.631 -49.347 1.00 20.61 117 ASP B O 1
ATOM 1937 N N . LYS B 1 118 ? -31.543 -19.432 -49.663 1.00 19.35 118 LYS B N 1
ATOM 1938 C CA . LYS B 1 118 ? -31.372 -19.131 -48.260 1.00 19.92 118 LYS B CA 1
ATOM 1939 C C . LYS B 1 118 ? -32.637 -18.463 -47.730 1.00 18.73 118 LYS B C 1
ATOM 1940 O O . LYS B 1 118 ? -33.386 -17.823 -48.478 1.00 17.22 118 LYS B O 1
ATOM 1946 N N . ASP B 1 119 ? -32.868 -18.648 -46.435 1.00 18.12 119 ASP B N 1
ATOM 1947 C CA . ASP B 1 119 ? -33.973 -18.016 -45.728 1.00 17.72 119 ASP B CA 1
ATOM 1948 C C . ASP B 1 119 ? -33.615 -16.557 -45.449 1.00 16.74 119 ASP B C 1
ATOM 1949 O O . ASP B 1 119 ? -32.836 -16.281 -44.537 1.00 16.35 119 ASP B O 1
ATOM 1954 N N . LEU B 1 120 ? -34.198 -15.646 -46.236 1.00 15.95 120 LEU B N 1
ATOM 1955 C CA . LEU B 1 120 ? -34.012 -14.191 -46.070 1.00 15.72 120 LEU B CA 1
ATOM 1956 C C . LEU B 1 120 ? -35.193 -13.494 -45.391 1.00 16.07 120 LEU B C 1
ATOM 1957 O O . LEU B 1 120 ? -35.302 -12.258 -45.441 1.00 15.66 120 LEU B O 1
ATOM 1962 N N . SER B 1 121 ? -36.056 -14.262 -44.713 1.00 15.84 121 SER B N 1
ATOM 1963 C CA . SER B 1 121 ? -37.251 -13.706 -44.082 1.00 16.46 121 SER B CA 1
ATOM 1964 C C . SER B 1 121 ? -36.954 -12.632 -43.042 1.00 17.00 121 SER B C 1
ATOM 1965 O O . SER B 1 121 ? -37.769 -11.743 -42.851 1.00 17.34 121 SER B O 1
ATOM 1968 N N . GLU B 1 122 ? -35.805 -12.722 -42.375 1.00 17.29 122 GLU B N 1
ATOM 1969 C CA . GLU B 1 122 ? -35.403 -11.705 -41.389 1.00 18.73 122 GLU B CA 1
ATOM 1970 C C . GLU B 1 122 ? -34.286 -10.768 -41.880 1.00 17.00 122 GLU B C 1
ATOM 1971 O O . GLU B 1 122 ? -33.824 -9.916 -41.125 1.00 15.90 122 GLU B O 1
ATOM 1977 N N . TYR B 1 123 ? -33.885 -10.898 -43.142 1.00 15.71 123 TYR B N 1
ATOM 1978 C CA . TYR B 1 123 ? -32.727 -10.167 -43.675 1.00 15.63 123 TYR B CA 1
ATOM 1979 C C . TYR B 1 123 ? -32.951 -8.650 -43.664 1.00 15.75 123 TYR B C 1
ATOM 1980 O O . TYR B 1 123 ? -32.039 -7.886 -43.354 1.00 16.16 123 TYR B O 1
ATOM 1989 N N . LEU B 1 124 ? -34.163 -8.218 -43.985 1.00 15.80 124 LEU B N 1
ATOM 1990 C CA . LEU B 1 124 ? -34.520 -6.800 -43.952 1.00 16.28 124 LEU B CA 1
ATOM 1991 C C . LEU B 1 124 ? -35.419 -6.456 -42.756 1.00 17.04 124 LEU B C 1
ATOM 1992 O O . LEU B 1 124 ? -36.130 -5.448 -42.792 1.00 17.13 124 LEU B O 1
ATOM 1997 N N . ALA B 1 125 ? -35.341 -7.244 -41.681 1.00 17.66 125 ALA B N 1
ATOM 1998 C CA . ALA B 1 125 ? -36.190 -7.044 -40.499 1.00 18.57 125 ALA B CA 1
ATOM 1999 C C . ALA B 1 125 ? -35.994 -5.652 -39.897 1.00 18.82 125 ALA B C 1
ATOM 2000 O O . ALA B 1 125 ? -36.964 -4.980 -39.540 1.00 19.49 125 ALA B O 1
ATOM 2002 N N . SER B 1 126 ? -34.748 -5.203 -39.845 1.00 19.80 126 SER B N 1
ATOM 2003 C CA . SER B 1 126 ? -34.430 -3.863 -39.335 1.00 20.62 126 SER B CA 1
ATOM 2004 C C . SER B 1 126 ? -34.937 -2.709 -40.215 1.00 20.92 126 SER B C 1
ATOM 2005 O O . SER B 1 126 ? -34.965 -1.561 -39.762 1.00 21.19 126 SER B O 1
ATOM 2008 N N . CYS B 1 127 ? -35.334 -2.997 -41.455 1.00 21.04 127 CYS B N 1
ATOM 2009 C CA . CYS B 1 127 ? -35.779 -1.974 -42.405 1.00 22.37 127 CYS B CA 1
ATOM 2010 C C . CYS B 1 127 ? -37.307 -1.716 -42.460 1.00 24.84 127 CYS B C 1
ATOM 2011 O O . CYS B 1 127 ? -37.725 -0.763 -43.102 1.00 23.30 127 CYS B O 1
ATOM 2014 N N . ASN B 1 128 ? -38.145 -2.534 -41.824 1.00 29.87 128 ASN B N 1
ATOM 2015 C CA . ASN B 1 128 ? -39.614 -2.332 -41.951 1.00 35.56 128 ASN B CA 1
ATOM 2016 C C . ASN B 1 128 ? -40.253 -1.916 -40.625 1.00 39.04 128 ASN B C 1
ATOM 2017 O O . ASN B 1 128 ? -39.571 -1.312 -39.813 1.00 42.19 128 ASN B O 1
ATOM 2022 N N . LEU B 1 129 ? -41.550 -2.187 -40.427 1.00 42.30 129 LEU B N 1
ATOM 2023 C CA . LEU B 1 129 ? -42.301 -1.726 -39.252 1.00 45.50 129 LEU B CA 1
ATOM 2024 C C . LEU B 1 129 ? -42.318 -0.200 -39.111 1.00 47.30 129 LEU B C 1
ATOM 2025 O O . LEU B 1 129 ? -41.950 0.533 -40.031 1.00 49.05 129 LEU B O 1
#

InterPro domains:
  IPR000974 Glycoside hydrolase, family 22, lysozyme [PR00137] (2-20)
  IPR000974 Glycoside hydrolase, family 22, lysozyme [PR00137] (33-45)
  IPR000974 Glycoside hydrolase, family 22, lysozyme [PR00137] (70-80)
  IPR000974 Glycoside hydrolase, family 22, lysozyme [PR00137] (81-96)
  IPR000974 Glycoside hydrolase, family 22, lysozyme [PR00137] (103-112)
  IPR000974 Glycoside hydrolase, family 22, lysozyme [PR00137] (113-126)
  IPR001916 Glycoside hydrolase, family 22 [PF00062] (1-127)
  IPR001916 Glycoside hydrolase, family 22 [PR00135] (3-13)
  IPR001916 Glycoside hydrolase, family 22 [PR00135] (23-32)
  IPR001916 Glycoside hydrolase, family 22 [PR00135] (51-67)
  IPR001916 Glycoside hydrolase, family 22 [PR00135] (74-83)
  IPR001916 Glycoside hydrolase, family 22 [PR00135] (84-99)
  IPR001916 Glycoside hydrolase, family 22 [PR00135] (104-115)
  IPR001916 Glycoside hydrolase, family 22 [PS51348] (1-129)
  IPR001916 Glycoside hydrolase, family 22 [PTHR11407] (1-128)
  IPR001916 Glycoside hydrolase, family 22 [SM00263] (1-128)
  IPR019799 Glycoside hydrolase family 22 domain [PS00128] (76-94)
  IPR023346 Lysozyme-like domain superfamily [SSF53955] (1-128)

Nearest PDB structures (foldseek):
  5xuw-assembly2_B  TM=1.008E+00  e=3.699E-28  Equus asinus
  2cwi-assembly2_B  TM=9.880E-01  e=1.596E-23  Canis lupus familiaris
  1el1-assembly1_A  TM=9.894E-01  e=2.931E-22  Canis lupus familiaris
  2z2e-assembly2_B  TM=9.867E-01  e=5.970E-22  Canis lupus familiaris
  2z2e-assembly1_A  TM=9.675E-01  e=3.423E-21  Canis lupus familiaris

Foldseek 3Di:
DADDLLRQLVVCVVVVNACQLHDGSLLVSQLLCQQAVRALQRKDPQDPVGWIFGGSNRHTCAEDAHDPPDHHVNVLVYHRVVSNDDDCSSVSVRLSVVQVDDCRVVVRVSSVVPPPPDDCVCVCVVNDD/DADDLLRQLVVCVVVVNACQLHHGSLLVSQLLCQQAVRALQRKACQDPVRWIFGGSNRHTCAEDAHDPPDHHVNPLVYHRVVSNDDDCPSVSVRLSVVQVDDCRSVVRVSSVVPPPPDDCVCVCVVNDD

Sequence (258 aa):
KVFSKCELAHKLKAQEMDGFGGYSLANWVCMAEYESNFNTRAFNGKNANGSYDYGLFQLNSKWWCKDNKRSSSNACNIMCSKLLDDNIDDDISCAKRVVRDPKGMSAWKAWVKHCKDKDLSEYLASCNLKVFSKCELAHKLKAQEMDGFGGYSLANWVCMAEYESNFNTRAFNGKNANGSYDYGLFQLNSKWWCKDNKRSSSNACNIMCSKLLDDNIDDDISCAKRVVRDPKGMSAWKAWVKHCKDKDLSEYLASCNL

Secondary structure (DSSP, 8-state):
-B--HHHHHHHHHHTT-TTGGG--HHHHHHHHHHHHTTBTT-EESS-SSS--EETTTTEETTTT-B-TTS----TT--BGGGGSSS--HHHHHHHHHHHHSTTGGGGSHHHHHHTTT---TTTTGGG--/-B--HHHHHHHHHHTT-TTGGG--HHHHHHHHHHHHTTBTT-EESS-TTS--EETTTTEETTTT-B-TTS----TT--BGGGGSSS--HHHHHHHHHHHHSTTGGGGSHHHHHHTTT---TTTTGGG--

B-factor: mean 22.55, std 11.32, range [5.83, 90.16]